Protein AF-A0A7K2YSS0-F1 (afdb_monomer)

Foldseek 3Di:
DVVVVVVVVVVCVVCVVVVVVVQVVVQVVLQVVLLVDVLNLVLQQLVQQVQCVQDVQWFWWKWWDADFKIKTAIDGPPDLDQGDPPWDADPVDNRIIMHTSVPRDDGDDDGFQWFFQTHDPRITMIGGCVRDDVDDQQDDDPVVRVVSVVRRVVSNVVPDPPPPDDDDPPPDPPDDDD

pLDDT: mean 85.66, std 12.17, range [40.62, 98.38]

Structure (mmCIF, N/CA/C/O backbone):
data_AF-A0A7K2YSS0-F1
#
_entry.id   AF-A0A7K2YSS0-F1
#
loop_
_atom_site.group_PDB
_atom_site.id
_atom_site.type_symbol
_atom_site.label_atom_id
_atom_site.label_alt_id
_atom_site.label_comp_id
_atom_site.label_asym_id
_atom_site.label_entity_id
_atom_site.label_seq_id
_atom_site.pdbx_PDB_ins_code
_atom_site.Cartn_x
_atom_site.Cartn_y
_atom_site.Cartn_z
_atom_site.occupancy
_atom_site.B_iso_or_equiv
_atom_site.auth_seq_id
_atom_site.auth_comp_id
_atom_site.auth_asym_id
_atom_site.auth_atom_id
_atom_site.pdbx_PDB_model_num
ATOM 1 N N . ARG A 1 1 ? -12.867 45.024 8.321 1.00 68.00 1 ARG A N 1
ATOM 2 C CA . ARG A 1 1 ? -12.004 43.887 7.888 1.00 68.00 1 ARG A CA 1
ATOM 3 C C . ARG A 1 1 ? -11.542 42.999 9.054 1.00 68.00 1 ARG A C 1
ATOM 5 O O . ARG A 1 1 ? -11.599 41.789 8.901 1.00 68.00 1 ARG A O 1
ATOM 12 N N . ARG A 1 2 ? -11.167 43.556 10.216 1.00 71.56 2 ARG A N 1
ATOM 13 C CA . ARG A 1 2 ? -10.719 42.799 11.407 1.00 71.56 2 ARG A CA 1
ATOM 14 C C . ARG A 1 2 ? -11.783 41.856 12.008 1.00 71.56 2 ARG A C 1
ATOM 16 O O . ARG A 1 2 ? -11.518 40.671 12.133 1.00 71.56 2 ARG A O 1
ATOM 23 N N . LEU A 1 3 ? -13.016 42.341 12.187 1.00 73.75 3 LEU A N 1
ATOM 24 C CA . LEU A 1 3 ? -14.166 41.554 12.676 1.00 73.75 3 LEU A CA 1
ATOM 25 C C . LEU A 1 3 ? -14.488 40.301 11.841 1.00 73.75 3 LEU A C 1
ATOM 27 O O . LEU A 1 3 ? -14.773 39.246 12.392 1.00 73.75 3 LEU A O 1
ATOM 31 N N . ARG A 1 4 ? -14.400 40.379 10.504 1.00 72.94 4 ARG A N 1
ATOM 32 C CA . ARG A 1 4 ? -14.600 39.202 9.633 1.00 72.94 4 ARG A CA 1
ATOM 33 C C . ARG A 1 4 ? -13.498 38.156 9.819 1.00 72.94 4 ARG A C 1
ATOM 35 O O . ARG A 1 4 ? -13.772 36.968 9.720 1.00 72.94 4 ARG A O 1
ATOM 42 N N . ARG A 1 5 ? -12.264 38.597 10.084 1.00 69.75 5 ARG A N 1
ATOM 43 C CA . ARG A 1 5 ? -11.117 37.713 10.325 1.00 69.75 5 ARG A CA 1
ATOM 44 C C . ARG A 1 5 ? -11.221 37.033 11.688 1.00 69.75 5 ARG A C 1
ATOM 46 O O . ARG A 1 5 ? -10.975 35.840 11.775 1.00 69.75 5 ARG A O 1
ATOM 53 N N . GLU A 1 6 ? -11.631 37.769 12.716 1.00 72.38 6 GLU A N 1
ATOM 54 C CA . GLU A 1 6 ? -11.878 37.217 14.054 1.00 72.38 6 GLU A CA 1
ATOM 55 C C . GLU A 1 6 ? -13.029 36.204 14.034 1.00 72.38 6 GLU A C 1
ATOM 57 O O . GLU A 1 6 ? -12.838 35.077 14.477 1.00 72.38 6 GLU A O 1
ATOM 62 N N . LEU A 1 7 ? -14.159 36.524 13.391 1.00 74.38 7 LEU A N 1
ATOM 63 C CA . LEU A 1 7 ? -15.263 35.573 13.207 1.00 74.38 7 LEU A CA 1
ATOM 64 C C . LEU A 1 7 ? -14.843 34.316 12.430 1.00 74.38 7 LEU A C 1
ATOM 66 O O . LEU A 1 7 ? -15.250 33.216 12.792 1.00 74.38 7 LEU A O 1
ATOM 70 N N . ALA A 1 8 ? -14.013 34.455 11.391 1.00 70.25 8 ALA A N 1
ATOM 71 C CA . ALA A 1 8 ? -13.505 33.314 10.630 1.00 70.25 8 ALA A CA 1
ATOM 72 C C . ALA A 1 8 ? -12.569 32.420 11.463 1.00 70.25 8 ALA A C 1
ATOM 74 O O . ALA A 1 8 ? -12.653 31.198 11.367 1.00 70.25 8 ALA A O 1
ATOM 75 N N . LEU A 1 9 ? -11.708 33.008 12.301 1.00 69.88 9 LEU A N 1
ATOM 76 C CA . LEU A 1 9 ? -10.819 32.261 13.197 1.00 69.88 9 LEU A CA 1
ATOM 77 C C . LEU A 1 9 ? -11.606 31.526 14.285 1.00 69.88 9 LEU A C 1
ATOM 79 O O . LEU A 1 9 ? -11.346 30.354 14.545 1.00 69.88 9 LEU A O 1
ATOM 83 N N . THR A 1 10 ? -12.607 32.182 14.872 1.00 70.00 10 THR A N 1
ATOM 84 C CA . THR A 1 10 ? -13.493 31.562 15.859 1.00 70.00 10 THR A CA 1
ATOM 85 C C . THR A 1 10 ? -14.313 30.438 15.227 1.00 70.00 10 THR A C 1
ATOM 87 O O . THR A 1 10 ? -14.338 29.329 15.755 1.00 70.00 10 THR A O 1
ATOM 90 N N . ALA A 1 11 ? -14.910 30.665 14.053 1.00 67.56 11 ALA A N 1
ATOM 91 C CA . ALA A 1 11 ? -15.635 29.627 13.323 1.00 67.56 11 ALA A CA 1
ATOM 92 C C . ALA A 1 11 ? -14.729 28.438 12.961 1.00 67.56 11 ALA A C 1
ATOM 94 O O . ALA A 1 11 ? -15.141 27.291 13.122 1.00 67.56 11 ALA A O 1
ATOM 95 N N . ALA A 1 12 ? -13.484 28.687 12.541 1.00 62.09 12 ALA A N 1
ATOM 96 C CA . ALA A 1 12 ? -12.508 27.633 12.278 1.00 62.09 12 ALA A CA 1
ATOM 97 C C . ALA A 1 12 ? -12.175 26.831 13.546 1.00 62.09 12 ALA A C 1
ATOM 99 O O . ALA A 1 12 ? -12.139 25.603 13.490 1.00 62.09 12 ALA A O 1
ATOM 100 N N . ALA A 1 13 ? -12.002 27.498 14.691 1.00 62.81 13 ALA A N 1
ATOM 101 C CA . ALA A 1 13 ? -11.736 26.840 15.969 1.00 62.81 13 ALA A CA 1
ATOM 102 C C . ALA A 1 13 ? -12.905 25.944 16.424 1.00 62.81 13 ALA A C 1
ATOM 104 O O . ALA A 1 13 ? -12.673 24.828 16.883 1.00 62.81 13 ALA A O 1
ATOM 105 N N . PHE A 1 14 ? -14.158 26.371 16.225 1.00 72.44 14 PHE A N 1
ATOM 106 C CA . PHE A 1 14 ? -15.342 25.556 16.543 1.00 72.44 14 PHE A CA 1
ATOM 107 C C . PHE A 1 14 ? -15.635 24.462 15.504 1.00 72.44 14 PHE A C 1
ATOM 109 O O . PHE A 1 14 ? -16.159 23.402 15.850 1.00 72.44 14 PHE A O 1
ATOM 116 N N . ALA A 1 15 ? -15.277 24.676 14.236 1.00 69.88 15 ALA A N 1
ATOM 117 C CA . ALA A 1 15 ? -15.441 23.681 13.180 1.00 69.88 15 ALA A CA 1
ATOM 118 C C . ALA A 1 15 ? -14.338 22.608 13.199 1.00 69.88 15 ALA A C 1
ATOM 120 O O . ALA A 1 15 ? -14.562 21.495 12.718 1.00 69.88 15 ALA A O 1
ATOM 121 N N . GLN A 1 16 ? -13.154 22.893 13.751 1.00 69.50 16 GLN A N 1
ATOM 122 C CA . GLN A 1 16 ? -12.031 21.948 13.785 1.00 69.50 16 GLN A CA 1
ATOM 123 C C . GLN A 1 16 ? -12.367 20.597 14.445 1.00 69.50 16 GLN A C 1
ATOM 125 O O . GLN A 1 16 ? -12.092 19.567 13.831 1.00 69.50 16 GLN A O 1
ATOM 130 N N . PRO A 1 17 ? -13.026 20.535 15.616 1.00 67.62 17 PRO A N 1
ATOM 131 C CA . PRO A 1 17 ? -13.417 19.262 16.228 1.00 67.62 17 PRO A CA 1
ATOM 132 C C . PRO A 1 17 ? -14.384 18.443 15.361 1.00 67.62 17 PRO A C 1
ATOM 134 O O . PRO A 1 17 ? -14.239 17.224 15.217 1.00 67.62 17 PRO A O 1
ATOM 137 N N . VAL A 1 18 ? -15.357 19.109 14.731 1.00 73.75 18 VAL A N 1
ATOM 138 C CA . VAL A 1 18 ? -16.349 18.461 13.859 1.00 73.75 18 VAL A CA 1
ATOM 139 C C . VAL A 1 18 ? -15.693 17.973 12.568 1.00 73.75 18 VAL A C 1
ATOM 141 O O . VAL A 1 18 ? -15.912 16.837 12.143 1.00 73.75 18 VAL A O 1
ATOM 144 N N . THR A 1 19 ? -14.839 18.791 11.953 1.00 75.12 19 THR A N 1
ATOM 145 C CA . THR A 1 19 ? -14.093 18.423 10.740 1.00 75.12 19 THR A CA 1
ATOM 146 C C .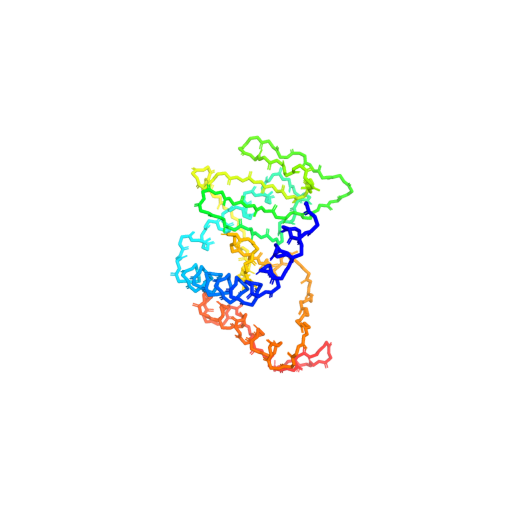 THR A 1 19 ? -13.089 17.302 11.011 1.00 75.12 19 THR A C 1
ATOM 148 O O . THR A 1 19 ? -12.998 16.367 10.219 1.00 75.12 19 THR A O 1
ATOM 151 N N . ALA A 1 20 ? -12.411 17.307 12.161 1.00 74.75 20 ALA A N 1
ATOM 152 C CA . ALA A 1 20 ? -11.540 16.214 12.589 1.00 74.75 20 ALA A CA 1
ATOM 153 C C . ALA A 1 20 ? -12.326 14.910 12.793 1.00 74.75 20 ALA A C 1
ATOM 155 O O . ALA A 1 20 ? -11.939 13.864 12.271 1.00 74.75 20 ALA A O 1
ATOM 156 N N . THR A 1 21 ? -13.477 14.970 13.470 1.00 74.94 21 THR A N 1
ATOM 157 C CA . THR A 1 21 ? -14.330 13.795 13.716 1.00 74.94 21 THR A CA 1
ATOM 158 C C . THR A 1 21 ? -14.903 13.225 12.420 1.00 74.94 21 THR A C 1
ATOM 160 O O . THR A 1 21 ? -14.910 12.011 12.204 1.00 74.94 21 THR A O 1
ATOM 163 N N . THR A 1 22 ? -15.389 14.088 11.529 1.00 81.38 22 THR A N 1
ATOM 164 C CA . THR A 1 22 ? -15.932 13.668 10.230 1.00 81.38 22 THR A CA 1
ATOM 165 C C . THR A 1 22 ? -14.841 13.094 9.328 1.00 81.38 22 THR A C 1
ATOM 167 O O . THR A 1 22 ? -15.057 12.035 8.736 1.00 81.38 22 THR A O 1
ATOM 170 N N . ARG A 1 23 ? -13.650 13.708 9.292 1.00 80.94 23 ARG A N 1
ATOM 171 C CA . ARG A 1 23 ? -12.466 13.177 8.599 1.00 80.94 23 ARG A CA 1
ATOM 172 C C . ARG A 1 23 ? -12.064 11.810 9.147 1.00 80.94 23 ARG A C 1
ATOM 174 O O . ARG A 1 23 ? -11.870 10.888 8.363 1.00 80.94 23 ARG A O 1
ATOM 181 N N . PHE A 1 24 ? -12.015 11.646 10.468 1.00 80.31 24 PHE A N 1
ATOM 182 C CA . PHE A 1 24 ? -11.728 10.360 11.106 1.00 80.31 24 PHE A CA 1
ATOM 183 C C . PHE A 1 24 ? -12.745 9.286 10.703 1.00 80.31 24 PHE A C 1
ATOM 185 O O . PHE A 1 24 ? -12.364 8.195 10.285 1.00 80.31 24 PHE A O 1
ATOM 192 N N . ARG A 1 25 ? -14.048 9.595 10.754 1.00 84.69 25 ARG A N 1
ATOM 193 C CA . ARG A 1 25 ? -15.100 8.652 10.341 1.00 84.69 25 ARG A CA 1
ATOM 194 C C . ARG A 1 25 ? -14.988 8.275 8.863 1.00 84.69 25 ARG A C 1
ATOM 196 O O . ARG A 1 25 ? -15.182 7.105 8.542 1.00 84.69 25 ARG A O 1
ATOM 203 N N . ARG A 1 26 ? -14.685 9.233 7.980 1.00 84.94 26 ARG A N 1
ATOM 204 C CA . ARG A 1 26 ? -14.459 8.977 6.546 1.00 84.94 26 ARG A CA 1
ATOM 205 C C . ARG A 1 26 ? -13.253 8.064 6.328 1.00 84.94 26 ARG A C 1
ATOM 207 O O . ARG A 1 26 ? -13.421 7.009 5.728 1.00 84.94 26 ARG A O 1
ATOM 214 N N . ARG A 1 27 ? -12.100 8.393 6.917 1.00 86.38 27 ARG A N 1
ATOM 215 C CA . ARG A 1 27 ? -10.872 7.578 6.852 1.00 86.38 27 ARG A CA 1
ATOM 216 C C . ARG A 1 27 ? -11.071 6.171 7.401 1.00 86.38 27 ARG A C 1
ATOM 218 O O . ARG A 1 27 ? -10.681 5.199 6.770 1.00 86.38 27 ARG A O 1
ATOM 225 N N . ARG A 1 28 ? -11.772 6.036 8.531 1.00 86.25 28 ARG A N 1
ATOM 226 C CA . ARG A 1 28 ? -12.114 4.726 9.097 1.00 86.25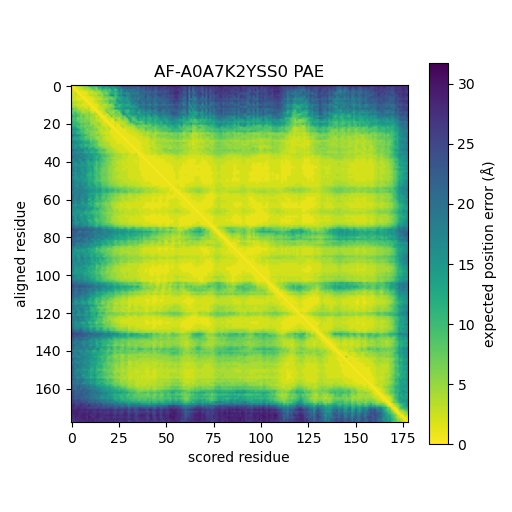 28 ARG A CA 1
ATOM 227 C C . ARG A 1 28 ? -12.987 3.907 8.149 1.00 86.25 28 ARG A C 1
ATOM 229 O O . ARG A 1 28 ? -12.765 2.712 8.006 1.00 86.25 28 ARG A O 1
ATOM 236 N N . ARG A 1 29 ? -13.988 4.527 7.513 1.00 88.62 29 ARG A N 1
ATOM 237 C CA . ARG A 1 29 ? -14.839 3.847 6.521 1.00 88.62 29 ARG A CA 1
ATOM 238 C C . ARG A 1 29 ? -14.031 3.410 5.302 1.00 88.62 29 ARG A C 1
ATOM 240 O O . ARG A 1 29 ? -14.210 2.278 4.868 1.00 88.62 29 ARG A O 1
ATOM 247 N N . LEU A 1 30 ? -13.151 4.275 4.797 1.00 88.25 30 LEU A N 1
ATOM 248 C CA . LEU A 1 30 ? -12.244 3.961 3.694 1.00 88.25 30 LEU A CA 1
ATOM 249 C C . LEU A 1 30 ? -11.357 2.760 4.037 1.00 88.25 30 LEU A C 1
ATOM 251 O O . LEU A 1 30 ? -11.338 1.790 3.285 1.00 88.25 30 LEU A O 1
ATOM 255 N N . LEU A 1 31 ? -10.697 2.786 5.197 1.00 88.00 31 LEU A N 1
ATOM 256 C CA . LEU A 1 31 ? -9.825 1.701 5.641 1.00 88.00 31 LEU A CA 1
ATOM 257 C C . LEU A 1 31 ? -10.596 0.386 5.797 1.00 88.00 31 LEU A C 1
ATOM 259 O O . LEU A 1 31 ? -10.215 -0.619 5.214 1.00 88.00 31 LEU A O 1
ATOM 263 N N . VAL A 1 32 ? -11.721 0.391 6.521 1.00 88.31 32 VAL A N 1
ATOM 264 C CA . VAL A 1 32 ? -12.537 -0.821 6.733 1.00 88.31 32 VAL A CA 1
ATOM 265 C C . VAL A 1 32 ? -13.055 -1.393 5.417 1.00 88.31 32 VAL A C 1
ATOM 267 O O . VAL A 1 32 ? -13.071 -2.611 5.249 1.00 88.31 32 VAL A O 1
ATOM 270 N N . ARG A 1 33 ? -13.490 -0.535 4.488 1.00 89.31 33 ARG A N 1
ATOM 271 C CA . ARG A 1 33 ? -13.911 -0.972 3.156 1.00 89.31 33 ARG A CA 1
ATOM 272 C C . ARG A 1 33 ? -12.748 -1.630 2.417 1.00 89.31 33 ARG A C 1
ATOM 274 O O . ARG A 1 33 ? -12.901 -2.747 1.945 1.00 89.31 33 ARG A O 1
ATOM 281 N N . SER A 1 34 ? -11.604 -0.961 2.373 1.00 87.88 34 SER A N 1
ATOM 282 C CA . SER A 1 34 ? -10.432 -1.409 1.616 1.00 87.88 34 SER A CA 1
ATOM 283 C C . SER A 1 34 ? -9.850 -2.709 2.164 1.00 87.88 34 SER A C 1
ATOM 285 O O . SER A 1 34 ? -9.531 -3.606 1.397 1.00 87.88 34 SER A O 1
ATOM 287 N N . LEU A 1 35 ? -9.825 -2.874 3.492 1.00 87.19 35 LEU A N 1
ATOM 288 C CA . LEU A 1 35 ? -9.423 -4.126 4.139 1.00 87.19 35 LEU A CA 1
ATOM 289 C C . LEU A 1 35 ? -10.281 -5.323 3.698 1.00 87.19 35 LEU A C 1
ATOM 291 O O . LEU A 1 35 ? -9.779 -6.440 3.648 1.00 87.19 35 LEU A O 1
ATOM 295 N N . ARG A 1 36 ? -11.558 -5.098 3.359 1.00 89.06 36 ARG A N 1
ATOM 296 C CA . ARG A 1 36 ? -12.482 -6.135 2.868 1.00 89.06 36 ARG A CA 1
ATOM 297 C C . ARG A 1 36 ? -12.429 -6.326 1.351 1.00 89.06 36 ARG A C 1
ATOM 299 O O . ARG A 1 36 ? -12.952 -7.315 0.845 1.00 89.06 36 ARG A O 1
ATOM 306 N N . GLU A 1 37 ? -11.854 -5.380 0.620 1.00 92.81 37 GLU A N 1
ATOM 307 C CA . GLU A 1 37 ? -11.900 -5.333 -0.837 1.00 92.81 37 GLU A CA 1
ATOM 308 C C . GLU A 1 37 ? -10.648 -5.998 -1.421 1.00 92.81 37 GLU A C 1
ATOM 310 O O . GLU A 1 37 ? -9.584 -5.391 -1.500 1.00 92.81 37 GLU A O 1
ATOM 315 N N . ARG A 1 38 ? -10.769 -7.264 -1.852 1.00 91.38 38 ARG A N 1
ATOM 316 C CA . ARG A 1 38 ? -9.638 -8.053 -2.386 1.00 91.38 38 ARG A CA 1
ATOM 317 C C . ARG A 1 38 ? -8.890 -7.345 -3.520 1.00 91.38 38 ARG A C 1
ATOM 319 O O . ARG A 1 38 ? -7.675 -7.471 -3.601 1.00 91.38 38 ARG A O 1
ATOM 326 N N . ALA A 1 39 ? -9.602 -6.601 -4.366 1.00 93.31 39 ALA A N 1
ATOM 327 C CA . ALA A 1 39 ? -9.006 -5.870 -5.481 1.00 93.31 39 ALA A CA 1
ATOM 328 C C . ALA A 1 39 ? -7.955 -4.845 -5.020 1.00 93.31 39 ALA A C 1
ATOM 330 O O . ALA A 1 39 ? -6.909 -4.743 -5.642 1.00 93.31 39 ALA A O 1
ATOM 331 N N . VAL A 1 40 ? -8.181 -4.152 -3.896 1.00 94.44 40 VAL A N 1
ATOM 332 C CA . VAL A 1 40 ? -7.225 -3.165 -3.359 1.00 94.44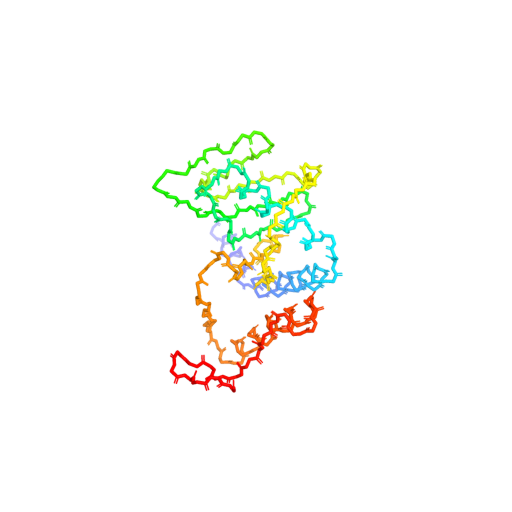 40 VAL A CA 1
ATOM 333 C C . VAL A 1 40 ? -5.895 -3.828 -3.000 1.00 94.44 40 VAL A C 1
ATOM 335 O O . VAL A 1 40 ? -4.832 -3.293 -3.297 1.00 94.44 40 VAL A O 1
ATOM 338 N N . TRP A 1 41 ? -5.952 -5.010 -2.388 1.00 94.50 41 TRP A N 1
ATOM 339 C CA . TRP A 1 41 ? -4.761 -5.771 -2.022 1.00 94.50 41 TRP A CA 1
ATOM 340 C C . TRP A 1 41 ? -4.006 -6.292 -3.242 1.00 94.50 41 TRP A C 1
ATOM 342 O O . TRP A 1 41 ? -2.789 -6.164 -3.300 1.00 94.50 41 TRP A O 1
ATOM 352 N N . VAL A 1 42 ? -4.730 -6.841 -4.220 1.00 94.81 42 VAL A N 1
ATOM 353 C CA . VAL A 1 42 ? -4.140 -7.342 -5.470 1.00 94.81 42 VAL A CA 1
ATOM 354 C C . VAL A 1 42 ? -3.460 -6.212 -6.240 1.00 94.81 42 VAL A C 1
ATOM 356 O O . VAL A 1 42 ? -2.360 -6.398 -6.751 1.00 94.81 42 VAL A O 1
ATOM 359 N N . ASP A 1 43 ? -4.079 -5.035 -6.293 1.00 96.75 43 ASP A N 1
ATOM 360 C CA . ASP A 1 43 ? -3.499 -3.879 -6.971 1.00 96.75 43 ASP A CA 1
ATOM 361 C C . ASP A 1 43 ? -2.246 -3.378 -6.254 1.00 96.75 43 ASP A C 1
ATOM 363 O O . ASP A 1 43 ? -1.258 -3.050 -6.909 1.00 96.75 43 ASP A O 1
ATOM 367 N N . ALA A 1 44 ? -2.247 -3.387 -4.918 1.00 97.00 44 ALA A N 1
ATOM 368 C CA . ALA A 1 44 ? -1.067 -3.030 -4.143 1.00 97.00 44 ALA A CA 1
ATOM 369 C C . ALA A 1 44 ? 0.094 -4.019 -4.356 1.00 97.00 44 ALA A C 1
ATOM 371 O O . ALA A 1 44 ? 1.240 -3.603 -4.532 1.00 97.00 44 ALA A O 1
ATOM 372 N N . GLU A 1 45 ? -0.199 -5.323 -4.376 1.00 96.12 45 GLU A N 1
ATOM 373 C CA . GLU A 1 45 ? 0.786 -6.376 -4.653 1.00 96.12 45 GLU A CA 1
ATOM 374 C C . GLU A 1 45 ? 1.374 -6.233 -6.059 1.00 96.12 45 GLU A C 1
ATOM 376 O O . GLU A 1 45 ? 2.594 -6.226 -6.217 1.00 96.12 45 GLU A O 1
ATOM 381 N N . ARG A 1 46 ? 0.518 -6.054 -7.073 1.00 97.12 46 ARG A N 1
ATOM 382 C CA . ARG A 1 46 ? 0.940 -5.869 -8.469 1.00 97.12 46 ARG A CA 1
ATOM 383 C C . ARG A 1 46 ? 1.778 -4.618 -8.654 1.00 97.12 46 ARG A C 1
ATOM 385 O O . ARG A 1 46 ? 2.821 -4.695 -9.291 1.00 97.12 46 ARG A O 1
ATOM 392 N N . ALA A 1 47 ? 1.355 -3.487 -8.092 1.00 97.75 47 ALA A N 1
ATOM 393 C CA . ALA A 1 47 ? 2.107 -2.243 -8.194 1.00 97.75 47 ALA A CA 1
ATOM 394 C C . ALA A 1 47 ? 3.500 -2.383 -7.564 1.00 97.75 47 ALA A C 1
ATOM 396 O O . ALA A 1 47 ? 4.489 -1.982 -8.173 1.00 97.75 47 ALA A O 1
ATOM 397 N N . SER A 1 48 ? 3.591 -3.014 -6.387 1.00 97.06 48 SER A N 1
ATOM 398 C CA . SER A 1 48 ? 4.874 -3.291 -5.733 1.00 97.06 48 SER A CA 1
ATOM 399 C C . SER A 1 48 ? 5.776 -4.170 -6.610 1.00 97.06 48 SER A C 1
ATOM 401 O O . SER A 1 48 ? 6.923 -3.818 -6.875 1.00 97.06 48 SER A O 1
ATOM 403 N N . LEU A 1 49 ? 5.247 -5.273 -7.144 1.00 96.38 49 LEU A N 1
ATOM 404 C CA . LEU A 1 49 ? 5.999 -6.167 -8.029 1.00 96.38 49 LEU A CA 1
ATOM 405 C C . LEU A 1 49 ? 6.462 -5.468 -9.319 1.00 96.38 49 LEU A C 1
ATOM 407 O O . LEU A 1 49 ? 7.624 -5.597 -9.698 1.00 96.38 49 LEU A O 1
ATOM 411 N N . LEU A 1 50 ? 5.587 -4.691 -9.965 1.00 96.69 50 LEU A N 1
ATOM 412 C CA . LEU A 1 50 ? 5.921 -3.930 -11.171 1.00 96.69 50 LEU A CA 1
ATOM 413 C C . LEU A 1 50 ? 7.011 -2.886 -10.896 1.00 96.69 50 LEU A C 1
ATOM 415 O O . LEU A 1 50 ? 7.924 -2.742 -11.703 1.00 96.69 50 LEU A O 1
ATOM 419 N N . ALA A 1 51 ? 6.958 -2.190 -9.756 1.00 95.56 51 ALA A N 1
ATOM 420 C CA . ALA A 1 51 ? 7.989 -1.224 -9.376 1.00 95.56 51 ALA A CA 1
ATOM 421 C C . ALA A 1 51 ? 9.344 -1.909 -9.140 1.00 95.56 51 ALA A C 1
ATOM 423 O O . ALA A 1 51 ? 10.376 -1.422 -9.598 1.00 95.56 51 ALA A O 1
ATOM 424 N N . GLY A 1 52 ? 9.348 -3.070 -8.476 1.00 94.19 52 GLY A N 1
ATOM 425 C CA . GLY A 1 52 ? 10.559 -3.873 -8.277 1.00 94.19 52 GLY A CA 1
ATOM 426 C C . GLY A 1 52 ? 11.140 -4.429 -9.581 1.00 94.19 52 GLY A C 1
ATOM 427 O O . GLY A 1 52 ? 12.344 -4.647 -9.671 1.00 94.19 52 GLY A O 1
ATOM 428 N N . ALA A 1 53 ? 10.308 -4.613 -10.609 1.00 93.69 53 ALA A N 1
ATOM 429 C CA . ALA A 1 53 ? 10.741 -5.068 -11.927 1.00 93.69 53 ALA A CA 1
ATOM 430 C C . ALA A 1 53 ? 11.417 -3.970 -12.771 1.00 93.69 53 ALA A C 1
ATOM 432 O O . ALA A 1 53 ? 12.058 -4.294 -13.768 1.00 93.69 53 ALA A O 1
ATOM 433 N N . VAL A 1 54 ? 11.313 -2.689 -12.383 1.00 93.25 54 VAL A N 1
ATOM 434 C CA . VAL A 1 54 ? 11.952 -1.572 -13.107 1.00 93.25 54 VAL A CA 1
ATOM 435 C C . VAL A 1 54 ? 13.478 -1.696 -13.092 1.00 93.25 54 VAL A C 1
ATOM 437 O O . VAL A 1 54 ? 14.132 -1.413 -14.093 1.00 93.25 54 VAL A O 1
ATOM 440 N N . SER A 1 55 ? 14.063 -2.108 -11.965 1.00 90.94 55 SER A N 1
ATOM 441 C CA . SER A 1 55 ? 15.507 -2.321 -11.836 1.00 90.94 55 SER A CA 1
ATOM 442 C C . SER A 1 55 ? 15.829 -3.250 -10.668 1.00 90.94 55 SER A C 1
ATOM 444 O O . SER A 1 55 ? 15.179 -3.214 -9.625 1.00 90.94 55 SER A O 1
ATOM 446 N N . ALA A 1 56 ? 16.903 -4.031 -10.806 1.00 88.56 56 ALA A N 1
ATOM 447 C CA . ALA A 1 56 ? 17.392 -4.931 -9.764 1.00 88.56 56 ALA A CA 1
ATOM 448 C C . ALA A 1 56 ? 17.841 -4.214 -8.476 1.00 88.56 56 ALA A C 1
ATOM 450 O O . ALA A 1 56 ? 17.922 -4.865 -7.431 1.00 88.56 56 ALA A O 1
ATOM 451 N N . ASP A 1 57 ? 18.088 -2.902 -8.520 1.00 89.88 57 ASP A N 1
ATOM 452 C CA . ASP A 1 57 ? 18.469 -2.086 -7.357 1.00 89.88 57 ASP A CA 1
ATOM 453 C C . ASP A 1 57 ? 17.270 -1.453 -6.639 1.00 89.88 57 ASP A C 1
ATOM 455 O O . ASP A 1 57 ? 17.421 -0.857 -5.572 1.00 89.88 57 ASP A O 1
ATOM 459 N N . VAL A 1 58 ? 16.068 -1.590 -7.201 1.00 92.88 58 VAL A N 1
ATOM 460 C CA . VAL A 1 58 ? 14.839 -1.010 -6.661 1.00 92.88 58 VAL A CA 1
ATOM 461 C C . VAL A 1 58 ? 14.178 -1.997 -5.703 1.00 92.88 58 VAL A C 1
ATOM 463 O O . VAL A 1 58 ? 14.029 -3.191 -5.973 1.00 92.88 58 VAL A O 1
ATOM 466 N N . ARG A 1 59 ? 13.802 -1.498 -4.530 1.00 93.81 59 ARG A N 1
ATOM 467 C CA . ARG A 1 59 ? 13.181 -2.250 -3.439 1.00 93.81 59 ARG A CA 1
ATOM 468 C C . ARG A 1 59 ? 11.934 -1.496 -2.973 1.00 93.81 59 ARG A C 1
ATOM 470 O O . ARG A 1 59 ? 12.055 -0.567 -2.166 1.00 93.81 59 ARG A O 1
ATOM 477 N N . PRO A 1 60 ? 10.750 -1.838 -3.503 1.00 95.62 60 PRO A N 1
ATOM 478 C CA . PRO A 1 60 ? 9.497 -1.227 -3.089 1.00 95.62 60 PRO A CA 1
ATOM 479 C C . PRO A 1 60 ? 9.170 -1.645 -1.658 1.00 95.62 60 PRO A C 1
ATOM 481 O O . PRO A 1 60 ? 9.280 -2.815 -1.309 1.00 95.62 60 PRO A O 1
ATOM 484 N N . PHE A 1 61 ? 8.797 -0.686 -0.814 1.00 95.25 61 PHE A N 1
ATOM 485 C CA . PHE A 1 61 ? 8.539 -0.948 0.607 1.00 95.25 61 PHE A CA 1
ATOM 486 C C . PHE A 1 61 ? 7.214 -0.377 1.111 1.00 95.25 61 PHE A C 1
ATOM 488 O O . PHE A 1 61 ? 6.731 -0.802 2.157 1.00 95.25 61 PHE A O 1
ATOM 495 N N . GLY A 1 62 ? 6.612 0.576 0.398 1.00 96.19 62 GLY A N 1
ATOM 496 C CA . GLY A 1 62 ? 5.325 1.164 0.761 1.00 96.19 62 GLY A CA 1
ATOM 497 C C . GLY A 1 62 ? 4.434 1.340 -0.458 1.00 96.19 62 GLY A C 1
ATOM 498 O O . GLY A 1 62 ? 4.933 1.563 -1.557 1.00 96.19 62 GLY A O 1
ATOM 499 N N . VAL A 1 63 ? 3.120 1.244 -0.271 1.00 97.94 63 VAL A N 1
ATOM 500 C CA . VAL A 1 63 ? 2.141 1.403 -1.353 1.00 97.94 63 VAL A CA 1
ATOM 501 C C . VAL A 1 63 ? 0.977 2.270 -0.884 1.00 97.94 63 VAL A C 1
ATOM 503 O O . VAL A 1 63 ? 0.461 2.085 0.216 1.00 97.94 63 VAL A O 1
ATOM 506 N N . LEU A 1 64 ? 0.548 3.212 -1.714 1.00 98.06 64 LEU A N 1
ATOM 507 C CA . LEU A 1 64 ? -0.603 4.078 -1.510 1.00 98.06 64 LEU A CA 1
ATOM 508 C C . LEU A 1 64 ? -1.655 3.721 -2.555 1.00 98.06 64 LEU A C 1
ATOM 510 O O . LEU A 1 64 ? -1.453 3.974 -3.736 1.00 98.06 64 LEU A O 1
ATOM 514 N N . VAL A 1 65 ? -2.779 3.141 -2.145 1.00 97.81 65 VAL A N 1
ATOM 515 C CA . VAL A 1 65 ? -3.866 2.823 -3.082 1.00 97.81 65 VAL A CA 1
ATOM 516 C C . VAL A 1 65 ? -4.944 3.886 -2.993 1.00 97.81 65 VAL A C 1
ATOM 518 O O . VAL A 1 65 ? -5.626 4.004 -1.970 1.00 97.81 65 VAL A O 1
ATOM 521 N N . GLU A 1 66 ? -5.103 4.636 -4.078 1.00 96.00 66 GLU A N 1
ATOM 522 C CA . GLU A 1 66 ? -6.210 5.559 -4.283 1.00 96.00 66 GLU A CA 1
ATOM 523 C C . GLU A 1 66 ? -7.288 4.927 -5.171 1.00 96.00 66 GLU A C 1
ATOM 525 O O . GLU A 1 66 ? -7.248 3.748 -5.529 1.00 96.00 66 GLU A O 1
ATOM 530 N N . ARG A 1 67 ? -8.310 5.717 -5.510 1.00 93.19 67 ARG A N 1
ATOM 531 C CA . ARG A 1 67 ? -9.422 5.244 -6.332 1.00 93.19 67 ARG A CA 1
ATOM 532 C C . ARG A 1 67 ? -8.954 4.760 -7.705 1.00 93.19 67 ARG A C 1
ATOM 534 O O . ARG A 1 67 ? -9.359 3.668 -8.097 1.00 93.19 67 ARG A O 1
ATOM 541 N N . ASP A 1 68 ? -8.135 5.557 -8.389 1.00 96.06 68 ASP A N 1
ATOM 542 C CA . ASP A 1 68 ? -7.799 5.373 -9.808 1.00 96.06 68 ASP A CA 1
ATOM 543 C C . ASP A 1 68 ? -6.288 5.195 -10.056 1.00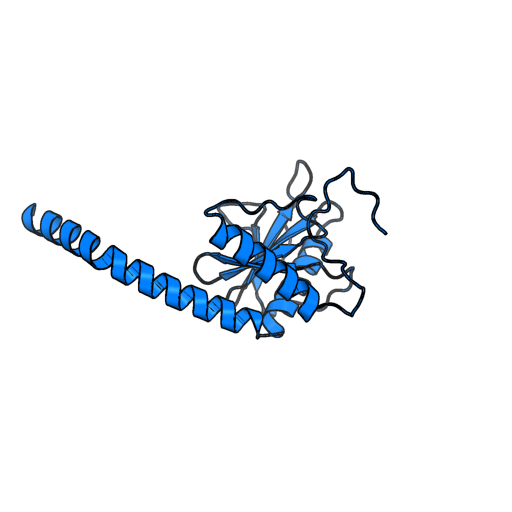 96.06 68 ASP A C 1
ATOM 545 O O . ASP A 1 68 ? -5.888 4.764 -11.135 1.00 96.06 68 ASP A O 1
ATOM 549 N N . VAL A 1 69 ? -5.450 5.460 -9.049 1.00 97.62 69 VAL A N 1
ATOM 550 C CA . VAL A 1 69 ? -3.984 5.354 -9.120 1.00 97.62 69 VAL A CA 1
ATOM 551 C C . VAL A 1 69 ? -3.421 4.597 -7.921 1.00 97.62 69 VAL A C 1
ATOM 553 O O . VAL A 1 69 ? -4.053 4.514 -6.863 1.00 97.62 69 VAL A O 1
ATOM 556 N N . VAL A 1 70 ? -2.219 4.051 -8.089 1.00 98.38 70 VAL A N 1
ATOM 557 C CA . VAL A 1 70 ? -1.428 3.433 -7.025 1.00 98.38 70 VAL A CA 1
ATOM 558 C C . VAL A 1 70 ? -0.063 4.104 -6.973 1.00 98.38 70 VAL A C 1
ATOM 560 O O . VAL A 1 70 ? 0.628 4.185 -7.983 1.00 98.38 70 VAL A O 1
ATOM 563 N N . GLY A 1 71 ? 0.312 4.595 -5.798 1.00 98.19 71 GLY A N 1
ATOM 564 C CA . GLY A 1 71 ? 1.643 5.110 -5.503 1.00 98.19 71 GLY A CA 1
ATOM 565 C C . GLY A 1 71 ? 2.505 4.022 -4.880 1.00 98.19 71 GLY A C 1
ATOM 566 O O . GLY A 1 71 ? 2.028 3.280 -4.026 1.00 98.19 71 GLY A O 1
ATOM 567 N N . VAL A 1 72 ? 3.772 3.924 -5.258 1.00 97.88 72 VAL A N 1
ATOM 568 C CA . VAL A 1 72 ? 4.738 2.984 -4.689 1.00 97.88 72 VAL A CA 1
ATOM 569 C C . VAL A 1 72 ? 5.947 3.764 -4.201 1.00 97.88 72 VAL A C 1
ATOM 571 O O . VAL A 1 72 ? 6.577 4.494 -4.961 1.00 97.88 72 VAL A O 1
ATOM 574 N N . LEU A 1 73 ? 6.264 3.605 -2.920 1.00 96.38 73 LEU A N 1
ATOM 575 C CA . LEU A 1 73 ? 7.498 4.092 -2.328 1.00 96.38 73 LEU A CA 1
ATOM 576 C C . LEU A 1 73 ? 8.597 3.062 -2.544 1.00 96.38 73 LEU A C 1
ATOM 578 O O . LEU A 1 73 ? 8.494 1.919 -2.081 1.00 96.38 73 LEU A O 1
ATOM 582 N N . VAL A 1 74 ? 9.664 3.496 -3.204 1.00 95.19 74 VAL A N 1
ATOM 583 C CA . VAL A 1 74 ? 10.834 2.672 -3.474 1.00 95.19 74 VAL A CA 1
ATOM 584 C C . VAL A 1 74 ? 12.039 3.107 -2.658 1.00 95.19 74 VAL A C 1
ATOM 586 O O . VAL A 1 74 ? 12.267 4.281 -2.374 1.00 95.19 74 VAL A O 1
ATOM 589 N N . SER A 1 75 ? 12.838 2.127 -2.268 1.00 91.81 75 SER A N 1
ATOM 590 C CA . SER A 1 75 ? 14.206 2.337 -1.818 1.00 91.81 75 SER A CA 1
ATOM 591 C C . SER A 1 75 ? 15.150 1.853 -2.909 1.00 91.81 75 SER A C 1
ATOM 593 O O . SER A 1 75 ? 14.858 0.889 -3.612 1.00 91.81 75 SER A O 1
ATOM 595 N N . CYS A 1 76 ? 16.263 2.546 -3.082 1.00 86.50 76 CYS A N 1
ATOM 596 C CA . CYS A 1 76 ? 17.282 2.221 -4.068 1.00 86.50 76 CYS A CA 1
ATOM 597 C C . CYS A 1 76 ? 18.648 2.656 -3.533 1.00 86.50 76 CYS A C 1
ATOM 599 O O . CYS A 1 76 ? 18.745 3.254 -2.456 1.00 86.50 76 CYS A O 1
ATOM 601 N N . GLY A 1 77 ? 19.699 2.333 -4.285 1.00 79.62 77 GLY A N 1
ATOM 602 C CA . GLY A 1 77 ? 21.040 2.861 -4.058 1.00 79.62 77 GLY A CA 1
ATOM 603 C C . GLY A 1 77 ? 21.120 4.393 -4.205 1.00 79.62 77 GLY A C 1
ATOM 604 O O . GLY A 1 77 ? 20.096 5.077 -4.211 1.00 79.62 77 GLY A O 1
ATOM 605 N N . PRO A 1 78 ? 22.336 4.955 -4.313 1.00 78.12 78 PRO A N 1
ATOM 606 C CA . PRO A 1 78 ? 22.545 6.406 -4.327 1.00 78.12 78 PRO A CA 1
ATOM 607 C C . PRO A 1 78 ? 21.791 7.134 -5.451 1.00 78.12 78 PRO A C 1
ATOM 609 O O . PRO A 1 78 ? 21.394 8.279 -5.252 1.00 78.12 78 PRO A O 1
ATOM 612 N N . ASP A 1 79 ? 21.537 6.459 -6.573 1.00 83.38 79 ASP A N 1
ATOM 613 C CA . ASP A 1 79 ? 20.803 7.010 -7.707 1.00 83.38 79 ASP A CA 1
ATOM 614 C C . ASP A 1 79 ? 19.418 6.362 -7.819 1.00 83.38 79 ASP A C 1
ATOM 616 O O . ASP A 1 79 ? 19.292 5.151 -8.021 1.00 83.38 79 ASP A O 1
ATOM 620 N N . VAL A 1 80 ? 18.368 7.181 -7.691 1.00 84.81 80 VAL A N 1
ATOM 621 C CA . VAL A 1 80 ? 16.986 6.748 -7.934 1.00 84.81 80 VAL A CA 1
ATOM 622 C C . VAL A 1 80 ? 16.781 6.652 -9.445 1.00 84.81 80 VAL A C 1
ATOM 624 O O . VAL A 1 80 ? 16.860 7.682 -10.119 1.00 84.81 80 VAL A O 1
ATOM 627 N N . PRO A 1 81 ? 16.523 5.458 -10.011 1.00 87.88 81 PRO A N 1
ATOM 628 C CA . PRO A 1 81 ? 16.250 5.358 -11.435 1.00 87.88 81 PRO A CA 1
ATOM 629 C C . PRO A 1 81 ? 14.941 6.081 -11.757 1.00 87.88 81 PRO A C 1
ATOM 631 O O . PRO A 1 81 ? 13.970 5.982 -11.008 1.00 87.88 81 PRO A O 1
ATOM 634 N N . ALA A 1 82 ? 14.900 6.790 -12.883 1.00 86.25 82 ALA A N 1
ATOM 635 C CA . ALA A 1 82 ? 13.645 7.302 -13.412 1.00 86.25 82 ALA A CA 1
ATOM 636 C C . ALA A 1 82 ? 12.881 6.128 -14.047 1.00 86.25 82 ALA A C 1
ATOM 638 O O . ALA A 1 82 ? 13.393 5.533 -15.003 1.00 86.25 82 ALA A O 1
ATOM 639 N N . PRO A 1 83 ? 11.699 5.750 -13.536 1.00 92.56 83 PRO A N 1
ATOM 640 C CA . PRO A 1 83 ? 10.907 4.716 -14.171 1.00 92.56 83 PRO A CA 1
ATOM 641 C C . PRO A 1 83 ? 10.393 5.235 -15.524 1.00 92.56 83 PRO A C 1
ATOM 643 O O . PRO A 1 83 ? 10.067 6.413 -15.672 1.00 92.56 83 PRO A O 1
ATOM 646 N N . GLY A 1 84 ? 10.357 4.358 -16.529 1.00 92.25 84 GLY A N 1
ATOM 647 C CA . GLY A 1 84 ? 9.715 4.659 -17.810 1.00 92.25 84 GLY A CA 1
ATOM 648 C C . GLY A 1 84 ? 8.188 4.598 -17.715 1.00 92.25 84 GLY A C 1
ATOM 649 O O . GLY A 1 84 ? 7.631 4.252 -16.671 1.00 92.25 84 GLY A O 1
ATOM 650 N N . GLU A 1 85 ? 7.501 4.873 -18.825 1.00 92.25 85 GLU A N 1
ATOM 651 C CA . GLU A 1 85 ? 6.051 4.661 -18.921 1.00 92.25 85 GLU A CA 1
ATOM 652 C C . GLU A 1 85 ? 5.671 3.221 -18.507 1.00 92.25 85 GLU A C 1
ATOM 654 O O . GLU A 1 85 ? 6.412 2.280 -18.813 1.00 92.25 85 GLU A O 1
ATOM 659 N N . PRO A 1 86 ? 4.537 3.017 -17.809 1.00 95.88 86 PRO A N 1
ATOM 660 C CA . PRO A 1 86 ? 3.468 3.983 -17.510 1.00 95.88 86 PRO A CA 1
ATOM 661 C C . PRO A 1 86 ? 3.651 4.759 -16.189 1.00 95.88 86 PRO A C 1
ATOM 663 O O . PRO A 1 86 ? 2.700 5.362 -15.692 1.00 95.88 86 PRO A O 1
ATOM 666 N N . TRP A 1 87 ? 4.836 4.724 -15.578 1.00 97.44 87 TRP A N 1
ATOM 667 C CA . TRP A 1 87 ? 5.057 5.355 -14.280 1.00 97.44 87 TRP A CA 1
ATOM 668 C C . TRP A 1 87 ? 5.201 6.873 -14.385 1.00 97.44 87 TRP A C 1
ATOM 670 O O . TRP A 1 87 ? 5.884 7.394 -15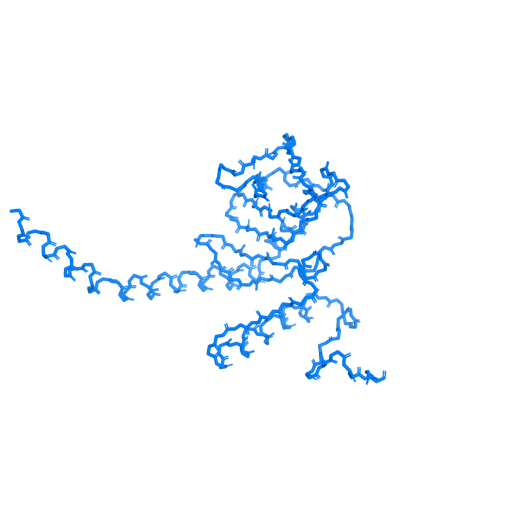.264 1.00 97.44 87 TRP A O 1
ATOM 680 N N . ALA A 1 88 ? 4.619 7.578 -13.420 1.00 97.12 88 ALA A N 1
ATOM 681 C CA . ALA A 1 88 ? 4.868 8.990 -13.169 1.00 97.12 88 ALA A CA 1
ATOM 682 C C . ALA A 1 88 ? 5.613 9.152 -11.841 1.00 97.12 88 ALA A C 1
ATOM 684 O O . ALA A 1 88 ? 5.211 8.594 -10.824 1.00 97.12 88 ALA A O 1
ATOM 685 N N . VAL A 1 89 ? 6.694 9.925 -11.828 1.00 96.81 89 VAL A N 1
ATOM 686 C CA . VAL A 1 89 ? 7.426 10.241 -10.593 1.00 96.81 89 VAL A CA 1
ATOM 687 C C . VAL A 1 89 ? 6.741 11.407 -9.887 1.00 96.81 89 VAL A C 1
ATOM 689 O O . VAL A 1 89 ? 6.387 12.394 -10.531 1.00 96.81 89 VAL A O 1
ATOM 692 N N . ASP A 1 90 ? 6.545 11.300 -8.574 1.00 95.06 90 ASP A N 1
ATOM 693 C CA . ASP A 1 90 ? 6.007 12.392 -7.768 1.00 95.06 90 ASP A CA 1
ATOM 694 C C . ASP A 1 90 ? 6.956 13.599 -7.771 1.00 95.06 90 ASP A C 1
ATOM 696 O O . ASP A 1 90 ? 8.169 13.464 -7.604 1.00 95.06 90 ASP A O 1
ATOM 700 N N . GLU A 1 91 ? 6.401 14.799 -7.936 1.00 92.94 91 GLU A N 1
ATOM 701 C CA . GLU A 1 91 ? 7.190 16.035 -8.004 1.00 92.94 91 GLU A CA 1
ATOM 702 C C . GLU A 1 91 ? 7.905 16.359 -6.682 1.00 92.94 91 GLU A C 1
ATOM 704 O O . GLU A 1 91 ? 8.949 17.015 -6.689 1.00 92.94 91 GLU A O 1
ATOM 709 N N . ALA A 1 92 ? 7.347 15.933 -5.543 1.00 93.31 92 ALA A N 1
ATOM 710 C CA . ALA A 1 92 ? 7.872 16.248 -4.219 1.00 93.31 92 ALA A CA 1
ATOM 711 C C . ALA A 1 92 ? 8.799 15.158 -3.660 1.00 93.31 92 ALA A C 1
ATOM 713 O O . ALA A 1 92 ? 9.667 15.472 -2.841 1.00 93.31 92 ALA A O 1
ATOM 714 N N . ASP A 1 93 ? 8.631 13.899 -4.074 1.00 92.94 93 ASP A N 1
ATOM 715 C CA . ASP A 1 93 ? 9.512 12.796 -3.682 1.00 92.94 93 ASP A CA 1
ATOM 716 C C . ASP A 1 93 ? 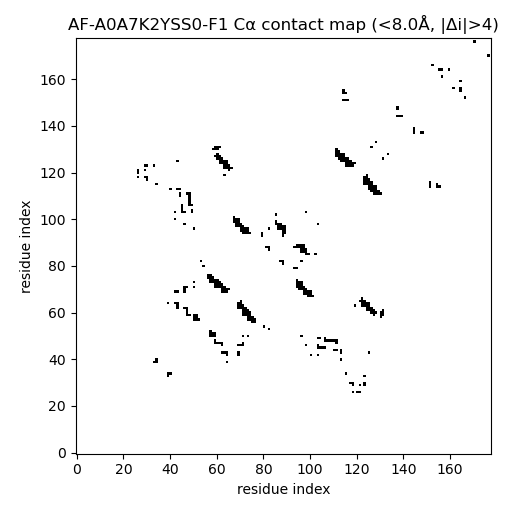9.841 11.894 -4.886 1.00 92.94 93 ASP A C 1
ATOM 718 O O . ASP A 1 93 ? 9.002 11.092 -5.294 1.00 92.94 93 ASP A O 1
ATOM 722 N N . PRO A 1 94 ? 11.080 11.921 -5.416 1.00 93.12 94 PRO A N 1
ATOM 723 C CA . PRO A 1 94 ? 11.458 11.110 -6.574 1.00 93.12 94 PRO A CA 1
ATOM 724 C C . PRO A 1 94 ? 11.385 9.593 -6.329 1.00 93.12 94 PRO A C 1
ATOM 726 O O . PRO A 1 94 ? 11.480 8.804 -7.269 1.00 93.12 94 PRO A O 1
ATOM 729 N N . ARG A 1 95 ? 11.232 9.165 -5.069 1.00 94.56 95 ARG A N 1
ATOM 730 C CA . ARG A 1 95 ? 11.071 7.759 -4.670 1.00 94.56 95 ARG A CA 1
ATOM 731 C C . ARG A 1 95 ? 9.614 7.310 -4.633 1.00 94.56 95 ARG A C 1
ATOM 733 O O . ARG A 1 95 ? 9.356 6.145 -4.338 1.00 94.56 95 ARG A O 1
ATOM 740 N N . LEU A 1 96 ? 8.670 8.221 -4.849 1.00 96.00 96 LEU A N 1
ATOM 741 C CA . LEU A 1 96 ? 7.255 7.910 -4.937 1.00 96.00 96 LEU A CA 1
ATOM 742 C C . LEU A 1 96 ? 6.854 7.866 -6.408 1.00 96.00 96 LEU A C 1
ATOM 744 O O . LEU A 1 96 ? 6.900 8.875 -7.107 1.00 96.00 96 LEU A O 1
ATOM 748 N N . TRP A 1 97 ? 6.485 6.681 -6.881 1.00 97.81 97 TRP A N 1
ATOM 749 C CA . TRP A 1 97 ? 6.094 6.458 -8.269 1.00 97.81 97 TRP A CA 1
ATOM 750 C C . TRP A 1 97 ? 4.616 6.115 -8.353 1.00 97.81 97 TRP A C 1
ATOM 752 O O . TRP A 1 97 ? 4.131 5.261 -7.618 1.00 97.81 97 TRP A O 1
ATOM 762 N N . TRP A 1 98 ? 3.906 6.756 -9.265 1.00 98.06 98 TRP A N 1
ATOM 763 C CA . TRP A 1 98 ? 2.478 6.607 -9.485 1.00 98.06 98 TRP A CA 1
ATOM 764 C C . TRP A 1 98 ? 2.209 5.830 -10.770 1.00 98.06 98 TRP A C 1
ATOM 766 O O . TRP A 1 98 ? 2.841 6.077 -11.794 1.00 98.06 98 TRP A O 1
ATOM 776 N N . ILE A 1 99 ? 1.242 4.920 -10.726 1.00 98.25 99 ILE A N 1
ATOM 777 C CA . ILE A 1 99 ? 0.741 4.173 -11.883 1.00 98.25 99 ILE A CA 1
ATOM 778 C C . ILE A 1 99 ? -0.789 4.168 -11.870 1.00 98.25 99 ILE A C 1
ATOM 780 O O . ILE A 1 99 ? -1.413 4.115 -10.804 1.00 98.25 99 ILE A O 1
ATOM 784 N N . GLY A 1 100 ? -1.416 4.228 -13.044 1.00 98.19 100 GLY A N 1
ATOM 785 C CA . GLY A 1 100 ? -2.860 4.061 -13.167 1.00 98.19 100 GLY A CA 1
ATOM 786 C C . GLY A 1 100 ? -3.282 2.641 -12.793 1.00 98.19 100 GLY A C 1
ATOM 787 O O . GLY A 1 100 ? -2.639 1.668 -13.179 1.00 98.19 100 GLY A O 1
ATOM 788 N N . ARG A 1 101 ? -4.404 2.479 -12.082 1.00 96.69 101 ARG A N 1
ATOM 789 C CA . ARG A 1 101 ? -4.931 1.134 -11.766 1.00 96.69 101 ARG A CA 1
ATOM 790 C C . ARG A 1 101 ? -5.288 0.333 -13.020 1.00 96.69 101 ARG A C 1
ATOM 792 O O . ARG A 1 101 ? -5.222 -0.890 -12.994 1.00 96.69 101 ARG A O 1
ATOM 799 N N . GLY A 1 102 ? -5.650 1.018 -14.107 1.00 96.44 102 GLY A N 1
ATOM 800 C CA . GLY A 1 102 ? -5.884 0.402 -15.416 1.00 96.44 102 GLY A CA 1
ATOM 801 C C . GLY A 1 102 ? -4.613 -0.110 -16.100 1.00 96.44 102 GLY A C 1
ATOM 802 O O . GLY A 1 102 ? -4.708 -1.003 -16.935 1.00 96.44 102 GLY A O 1
ATOM 803 N N . ASP A 1 103 ? -3.446 0.401 -15.702 1.00 97.19 103 ASP A N 1
ATOM 804 C CA . ASP A 1 103 ? -2.139 0.057 -16.273 1.00 97.19 103 ASP A CA 1
ATOM 805 C C . ASP A 1 103 ? -1.414 -1.029 -15.457 1.00 97.19 103 ASP A C 1
ATOM 807 O O . ASP A 1 103 ? -0.301 -1.439 -15.791 1.00 97.19 103 ASP A O 1
ATOM 811 N N . LEU A 1 104 ? -2.045 -1.527 -14.384 1.00 96.25 104 LEU A N 1
ATOM 812 C CA . LEU A 1 104 ? -1.538 -2.644 -13.591 1.00 96.25 104 LEU A CA 1
ATOM 813 C C . LEU A 1 104 ? -1.632 -3.946 -14.390 1.00 96.25 104 LEU A C 1
ATOM 815 O O . LEU A 1 104 ? -2.625 -4.678 -14.341 1.00 96.25 104 LEU A O 1
ATOM 819 N N . GLY A 1 105 ? -0.560 -4.238 -15.119 1.00 89.62 105 GLY A N 1
ATOM 820 C CA . GLY A 1 105 ? -0.370 -5.499 -15.819 1.00 89.62 105 GLY A CA 1
ATOM 821 C C . GLY A 1 105 ? -0.200 -6.696 -14.879 1.00 89.62 105 GLY A C 1
ATOM 822 O O . GLY A 1 105 ? -0.029 -6.574 -13.662 1.00 89.62 105 GLY A O 1
ATOM 823 N N . ALA A 1 106 ? -0.231 -7.891 -15.466 1.00 87.69 106 ALA A N 1
ATOM 824 C CA . ALA A 1 106 ? 0.216 -9.090 -14.774 1.00 87.69 106 ALA A CA 1
ATOM 825 C C . ALA A 1 106 ? 1.740 -9.043 -14.606 1.00 87.69 106 ALA A C 1
ATOM 827 O O . ALA A 1 106 ? 2.462 -8.681 -15.532 1.00 87.69 106 ALA A O 1
ATOM 828 N N . VAL A 1 107 ? 2.219 -9.427 -13.428 1.00 86.50 107 VAL A N 1
ATOM 829 C CA . VAL A 1 107 ? 3.644 -9.514 -13.121 1.00 86.50 107 VAL A CA 1
ATOM 830 C C . VAL A 1 107 ? 3.871 -10.719 -12.223 1.00 86.50 107 VAL A C 1
ATOM 832 O O . VAL A 1 107 ? 3.077 -10.991 -11.319 1.00 86.50 107 VAL A O 1
ATOM 835 N N . GLU A 1 108 ? 4.933 -11.461 -12.509 1.00 86.88 108 GLU A N 1
ATOM 836 C CA . GLU A 1 108 ? 5.373 -12.581 -11.689 1.00 86.88 108 GLU A CA 1
ATOM 837 C C . GLU A 1 108 ? 6.489 -12.136 -10.747 1.00 86.88 108 GLU A C 1
ATOM 839 O O . GLU A 1 108 ? 7.263 -11.228 -11.045 1.00 86.88 108 GLU A O 1
ATOM 844 N N . GLY A 1 109 ? 6.574 -12.788 -9.594 1.00 87.25 109 GLY A N 1
ATOM 845 C CA . GLY A 1 109 ? 7.602 -12.520 -8.602 1.00 87.25 109 GLY A CA 1
ATOM 846 C C . GLY A 1 109 ? 7.185 -13.002 -7.222 1.00 87.25 109 GLY A C 1
ATOM 847 O O . GLY A 1 109 ? 6.077 -13.504 -7.018 1.00 87.25 109 GLY A O 1
ATOM 848 N N . THR A 1 110 ? 8.087 -12.850 -6.259 1.00 86.62 110 THR A N 1
ATOM 849 C CA . THR A 1 110 ? 7.790 -13.150 -4.859 1.00 86.62 110 THR A CA 1
ATOM 850 C C . THR A 1 110 ? 6.780 -12.141 -4.330 1.00 86.62 110 THR A C 1
ATOM 852 O O . THR A 1 110 ? 7.078 -10.950 -4.264 1.00 86.62 110 THR A O 1
ATOM 855 N N . ALA A 1 111 ? 5.595 -12.614 -3.944 1.00 86.69 111 ALA A N 1
ATOM 856 C CA . ALA A 1 111 ? 4.540 -11.748 -3.434 1.00 86.69 111 ALA A CA 1
ATOM 857 C C . ALA A 1 111 ? 5.010 -10.967 -2.183 1.00 86.69 111 ALA A C 1
ATOM 859 O O . ALA A 1 111 ? 5.568 -11.578 -1.265 1.00 86.69 111 ALA A O 1
ATOM 860 N N . PRO A 1 112 ? 4.783 -9.641 -2.122 1.00 92.75 112 PRO A N 1
ATOM 861 C CA . PRO A 1 112 ? 5.145 -8.833 -0.960 1.00 92.75 112 PRO A CA 1
ATOM 862 C C . PRO A 1 112 ? 4.257 -9.163 0.247 1.00 92.75 112 PRO A C 1
ATOM 864 O O . PRO A 1 112 ? 3.094 -9.549 0.099 1.00 92.75 112 PRO A O 1
ATOM 867 N N . LEU A 1 113 ? 4.766 -8.942 1.462 1.00 93.00 113 LEU A N 1
ATOM 868 C CA . LEU A 1 113 ? 3.996 -9.123 2.695 1.00 93.00 113 LEU A CA 1
ATOM 869 C C . LEU A 1 113 ? 3.384 -7.793 3.129 1.00 93.00 113 LEU A C 1
ATOM 871 O O . LEU A 1 113 ? 3.869 -7.121 4.041 1.00 93.00 113 LEU A O 1
ATOM 875 N N . LEU A 1 114 ? 2.308 -7.408 2.448 1.00 94.44 114 LEU A N 1
ATOM 876 C CA . LEU A 1 114 ? 1.649 -6.129 2.692 1.00 94.44 114 LEU A CA 1
ATOM 877 C C . LEU A 1 114 ? 0.752 -6.155 3.933 1.00 94.44 114 LEU A C 1
ATOM 879 O O . LEU A 1 114 ? -0.112 -7.025 4.079 1.00 94.44 114 LEU A O 1
ATOM 883 N N . VAL A 1 115 ? 0.873 -5.114 4.756 1.00 93.94 115 VAL A N 1
ATOM 884 C CA . VAL A 1 115 ? -0.075 -4.775 5.828 1.00 93.94 115 VAL A CA 1
ATOM 885 C C . VAL A 1 115 ? -0.580 -3.349 5.658 1.00 93.94 115 VAL A C 1
ATOM 887 O O . VAL A 1 115 ? 0.203 -2.440 5.392 1.00 93.94 115 VAL A O 1
ATOM 890 N N . ALA A 1 116 ? -1.883 -3.127 5.827 1.00 95.31 116 ALA A N 1
ATOM 891 C CA . ALA A 1 116 ? -2.443 -1.782 5.826 1.00 95.31 116 ALA A CA 1
ATOM 892 C C . ALA A 1 116 ? -2.172 -1.118 7.182 1.00 95.31 116 ALA A C 1
ATOM 894 O O . ALA A 1 116 ? -2.599 -1.611 8.232 1.00 95.31 116 ALA A O 1
ATOM 895 N N . VAL A 1 117 ? -1.486 0.023 7.153 1.00 92.62 117 VAL A N 1
ATOM 896 C CA . VAL A 1 117 ? -1.080 0.773 8.354 1.00 92.62 117 VAL A CA 1
ATOM 897 C C . VAL A 1 117 ? -1.977 1.979 8.626 1.00 92.62 117 VAL A C 1
ATOM 899 O O . VAL A 1 117 ? -1.964 2.535 9.722 1.00 92.62 117 VAL A O 1
ATOM 902 N N . GLY A 1 118 ? -2.797 2.378 7.651 1.00 92.88 118 GLY A N 1
ATOM 903 C CA . GLY A 1 118 ? -3.754 3.460 7.823 1.00 92.88 118 GLY A CA 1
ATOM 904 C C . GLY A 1 118 ? -4.152 4.112 6.510 1.00 92.88 118 GLY A C 1
ATOM 905 O O . GLY A 1 118 ? -4.257 3.463 5.472 1.00 92.88 118 GLY A O 1
ATOM 906 N N . THR A 1 119 ? -4.404 5.415 6.580 1.00 93.44 119 THR A N 1
ATOM 907 C CA . THR A 1 119 ? -4.784 6.229 5.425 1.00 93.44 119 THR A CA 1
ATOM 908 C C . THR A 1 119 ? -3.971 7.508 5.409 1.00 93.44 119 THR A C 1
ATOM 910 O O . THR A 1 119 ? -3.889 8.170 6.452 1.00 93.44 119 THR A O 1
ATOM 913 N N . ASP A 1 120 ? -3.502 7.913 4.238 1.00 89.81 120 ASP A N 1
ATOM 914 C CA . ASP A 1 120 ? -3.067 9.283 3.994 1.00 89.81 120 ASP A CA 1
ATOM 915 C C . ASP A 1 120 ? -3.998 9.929 2.970 1.00 89.81 120 ASP A C 1
ATOM 917 O O . ASP A 1 120 ? -4.278 9.356 1.929 1.00 89.81 120 ASP A O 1
ATOM 921 N N . ARG A 1 121 ? -4.529 11.112 3.296 1.00 86.94 121 ARG A N 1
ATOM 922 C CA . ARG A 1 121 ? -5.614 11.764 2.535 1.00 86.94 121 ARG A CA 1
ATOM 923 C C . ARG A 1 121 ? -6.748 10.782 2.174 1.00 86.94 121 ARG A C 1
ATOM 925 O O . ARG A 1 121 ? -7.502 10.420 3.082 1.00 86.94 121 ARG A O 1
ATOM 932 N N . GLU A 1 122 ? -6.864 10.412 0.898 1.00 88.12 122 GLU A N 1
ATOM 933 C CA . GLU A 1 122 ? -7.850 9.482 0.321 1.00 88.12 122 GLU A CA 1
ATOM 934 C C . GLU A 1 122 ? -7.226 8.126 -0.077 1.00 88.12 122 GLU A C 1
ATOM 936 O O . GLU A 1 122 ? -7.926 7.258 -0.595 1.00 88.12 122 GLU A O 1
ATOM 941 N N . ALA A 1 123 ? -5.933 7.926 0.190 1.00 93.81 123 ALA A N 1
ATOM 942 C CA . ALA A 1 123 ? -5.213 6.687 -0.059 1.00 93.81 123 ALA A CA 1
ATOM 943 C C . ALA A 1 123 ? -5.232 5.769 1.167 1.00 93.81 123 ALA A C 1
ATOM 945 O O . ALA A 1 123 ? -5.154 6.222 2.317 1.00 93.81 123 ALA A O 1
ATOM 946 N N . VAL A 1 124 ? -5.264 4.459 0.927 1.00 96.44 124 VAL A N 1
ATOM 947 C CA . VAL A 1 124 ? -4.902 3.457 1.938 1.00 96.44 124 VAL A CA 1
ATOM 948 C C . VAL A 1 124 ? -3.419 3.159 1.826 1.00 96.44 124 VAL A C 1
ATOM 950 O O . VAL A 1 124 ? -2.918 2.905 0.734 1.00 96.44 124 VAL A O 1
ATOM 953 N N . VAL A 1 125 ? -2.729 3.197 2.962 1.00 96.50 125 VAL A N 1
ATOM 954 C CA . VAL A 1 125 ? -1.282 3.005 3.024 1.00 96.50 125 VAL A CA 1
ATOM 955 C C . VAL A 1 125 ? -0.983 1.577 3.445 1.00 96.50 125 VAL A C 1
ATOM 957 O O . VAL A 1 125 ? -1.423 1.133 4.511 1.00 96.50 125 VAL A O 1
ATOM 960 N N . PHE A 1 126 ? -0.201 0.893 2.623 1.00 96.50 126 PHE A N 1
ATOM 961 C CA . PHE A 1 126 ? 0.356 -0.423 2.874 1.00 96.50 126 PHE A CA 1
ATOM 962 C C . PHE A 1 126 ? 1.864 -0.329 3.081 1.00 96.50 126 PHE A C 1
ATOM 964 O O . PHE A 1 126 ? 2.539 0.491 2.459 1.00 96.50 126 PHE A O 1
ATOM 971 N N . LEU A 1 127 ? 2.384 -1.194 3.944 1.00 95.25 127 LEU A N 1
ATOM 972 C CA . LEU A 1 127 ? 3.811 -1.397 4.163 1.00 95.25 127 LEU A CA 1
ATOM 973 C C . LEU A 1 127 ? 4.152 -2.850 3.828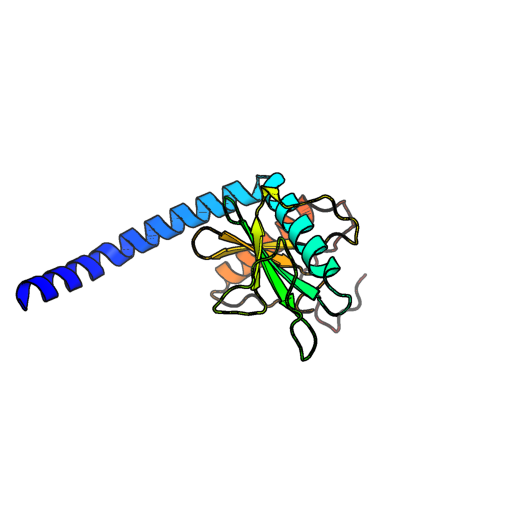 1.00 95.25 127 LEU A C 1
ATOM 975 O O . LEU A 1 127 ? 3.445 -3.750 4.283 1.00 95.25 127 LEU A O 1
ATOM 979 N N . ASP A 1 128 ? 5.219 -3.070 3.064 1.00 94.56 128 ASP A N 1
ATOM 980 C CA . ASP A 1 128 ? 5.783 -4.403 2.851 1.00 94.56 128 ASP A CA 1
ATOM 981 C C . ASP A 1 128 ? 6.734 -4.758 3.997 1.00 94.56 128 ASP A C 1
ATOM 983 O O . ASP A 1 128 ? 7.784 -4.136 4.175 1.00 94.56 128 ASP A O 1
ATOM 987 N N . LEU A 1 129 ? 6.362 -5.774 4.774 1.00 91.38 129 LEU A N 1
ATOM 988 C CA . LEU A 1 129 ? 7.150 -6.254 5.906 1.00 91.38 129 LEU A CA 1
ATOM 989 C C . LEU A 1 129 ? 8.355 -7.111 5.491 1.00 91.38 129 LEU A C 1
ATOM 991 O O . LEU A 1 129 ? 9.234 -7.331 6.322 1.00 91.38 129 LEU A O 1
ATOM 995 N N . LEU A 1 130 ? 8.413 -7.602 4.246 1.00 89.31 130 LEU A N 1
ATOM 996 C CA . LEU A 1 130 ? 9.559 -8.378 3.755 1.00 89.31 130 LEU A CA 1
ATOM 997 C C . LEU A 1 130 ? 10.670 -7.480 3.213 1.00 89.31 130 LEU A C 1
ATOM 999 O O . LEU A 1 130 ? 11.844 -7.714 3.502 1.00 89.31 130 LEU A O 1
ATOM 1003 N N . THR A 1 131 ? 10.301 -6.463 2.435 1.00 88.25 131 THR A N 1
ATOM 1004 C CA . THR A 1 131 ? 11.265 -5.574 1.769 1.00 88.25 131 THR A CA 1
ATOM 1005 C C . THR A 1 131 ? 11.591 -4.327 2.592 1.00 88.25 131 THR A C 1
ATOM 1007 O O . THR A 1 131 ? 12.673 -3.757 2.454 1.00 88.25 131 THR A O 1
ATOM 1010 N N . GLY A 1 132 ? 10.666 -3.893 3.451 1.00 78.12 132 GLY A N 1
ATOM 1011 C CA . GLY A 1 132 ? 10.823 -2.712 4.291 1.00 78.12 132 GLY A CA 1
ATOM 1012 C C . GLY A 1 132 ? 11.781 -2.892 5.479 1.00 78.12 132 GLY A C 1
ATOM 1013 O O . GLY A 1 132 ? 12.640 -3.777 5.505 1.00 78.12 132 GLY A O 1
ATOM 1014 N N . PRO A 1 133 ? 11.671 -2.025 6.502 1.00 72.75 133 PRO A N 1
ATOM 1015 C CA . PRO A 1 133 ? 12.498 -2.118 7.697 1.00 72.75 133 PRO A CA 1
ATOM 1016 C C . PRO A 1 133 ? 12.343 -3.477 8.390 1.00 72.75 133 PRO A C 1
ATOM 1018 O O . PRO A 1 133 ? 11.231 -3.891 8.708 1.00 72.75 133 PRO A O 1
ATOM 1021 N N . ARG A 1 134 ? 13.468 -4.127 8.726 1.00 80.69 134 ARG A N 1
ATOM 1022 C CA . ARG A 1 134 ? 13.484 -5.410 9.466 1.00 80.69 134 ARG A CA 1
ATOM 1023 C C . ARG A 1 134 ? 12.773 -5.354 10.820 1.00 80.69 134 ARG A C 1
ATOM 1025 O O . ARG A 1 134 ? 12.428 -6.388 11.379 1.00 80.69 134 ARG A O 1
ATOM 1032 N N . VAL A 1 135 ? 12.624 -4.153 11.372 1.00 83.38 135 VAL A N 1
ATOM 1033 C CA . VAL A 1 135 ? 11.938 -3.900 12.635 1.00 83.38 135 VAL A CA 1
ATOM 1034 C C . VAL A 1 135 ? 10.951 -2.767 12.413 1.00 83.38 135 VAL A C 1
ATOM 1036 O O . VAL A 1 135 ? 11.342 -1.656 12.057 1.00 83.38 135 VAL A O 1
ATOM 1039 N N . VAL A 1 136 ? 9.676 -3.046 12.673 1.00 83.38 136 VAL A N 1
ATOM 1040 C CA . VAL A 1 136 ? 8.612 -2.042 12.697 1.00 83.38 136 VAL A CA 1
ATOM 1041 C C . VAL A 1 136 ? 8.226 -1.803 14.150 1.00 83.38 136 VAL A C 1
ATOM 1043 O O . VAL A 1 136 ? 7.802 -2.719 14.851 1.00 83.38 136 VAL A O 1
ATOM 1046 N N . ALA A 1 137 ? 8.377 -0.563 14.609 1.00 85.88 137 ALA A N 1
ATOM 1047 C CA . ALA A 1 137 ? 7.984 -0.154 15.950 1.00 85.88 137 ALA A CA 1
ATOM 1048 C C . ALA A 1 137 ? 6.718 0.703 15.888 1.00 85.88 137 ALA A C 1
ATOM 1050 O O . ALA A 1 137 ? 6.663 1.699 15.168 1.00 85.88 137 ALA A O 1
ATOM 1051 N N . VAL A 1 138 ? 5.712 0.346 16.688 1.00 85.75 138 VAL A N 1
ATOM 1052 C CA . VAL A 1 138 ? 4.505 1.159 16.862 1.00 85.75 138 VAL A CA 1
ATOM 1053 C C . VAL A 1 138 ? 4.643 1.958 18.149 1.00 85.75 138 VAL A C 1
ATOM 1055 O O . VAL A 1 138 ? 4.736 1.393 19.236 1.00 85.75 138 VAL A O 1
ATOM 1058 N N . SER A 1 139 ? 4.655 3.282 18.023 1.00 84.88 139 SER A N 1
ATOM 1059 C CA . SER A 1 139 ? 4.753 4.210 19.152 1.00 84.88 139 SER A CA 1
ATOM 1060 C C . SER A 1 139 ? 3.466 5.019 19.312 1.00 84.88 139 SER A C 1
ATOM 1062 O O . SER A 1 139 ? 2.777 5.308 18.337 1.00 84.88 139 SER A O 1
ATOM 1064 N N . GLY A 1 140 ? 3.136 5.389 20.550 1.00 87.50 140 GLY A N 1
ATOM 1065 C CA . GLY A 1 140 ? 1.923 6.136 20.884 1.00 87.50 140 GLY A CA 1
ATOM 1066 C C . GLY A 1 140 ? 1.392 5.786 22.272 1.00 87.50 140 GLY A C 1
ATOM 1067 O O . GLY A 1 140 ? 2.091 5.192 23.093 1.00 87.50 140 GLY A O 1
ATOM 1068 N N . GLU A 1 141 ? 0.137 6.152 22.537 1.00 92.31 141 GLU A N 1
ATOM 1069 C CA . GLU A 1 141 ? -0.569 5.724 23.748 1.00 92.31 141 GLU A CA 1
ATOM 1070 C C . GLU A 1 141 ? -0.664 4.190 23.794 1.00 92.31 141 GLU A C 1
ATOM 1072 O O . GLU A 1 141 ? -0.878 3.536 22.773 1.00 92.31 141 GLU A O 1
ATOM 1077 N N . ARG A 1 142 ? -0.468 3.607 24.985 1.00 79.81 142 ARG A N 1
ATOM 1078 C CA . ARG A 1 142 ? -0.243 2.164 25.158 1.00 79.81 142 ARG A CA 1
ATOM 1079 C C . ARG A 1 142 ? -1.363 1.306 24.562 1.00 79.81 142 ARG A C 1
ATOM 1081 O O . ARG A 1 142 ? -1.064 0.310 23.904 1.00 79.81 142 ARG A O 1
ATOM 1088 N N . ARG A 1 143 ? -2.635 1.666 24.771 1.00 81.12 143 ARG A N 1
ATOM 1089 C CA . ARG A 1 143 ? -3.769 0.907 24.219 1.00 81.12 143 ARG A CA 1
ATOM 1090 C C . ARG A 1 143 ? -3.839 1.035 22.701 1.00 81.12 143 ARG A C 1
ATOM 1092 O O . ARG A 1 143 ? -4.091 0.037 22.030 1.00 81.12 143 ARG A O 1
ATOM 1099 N N . GLY A 1 144 ? -3.581 2.223 22.159 1.00 84.00 144 GLY A N 1
ATOM 1100 C CA . GLY A 1 144 ? -3.511 2.474 20.722 1.00 84.00 144 GLY A CA 1
ATOM 1101 C C . GLY A 1 144 ? -2.393 1.688 20.039 1.00 84.00 144 GLY A C 1
ATOM 1102 O O . GLY A 1 144 ? -2.637 1.050 19.013 1.00 84.00 144 GLY A O 1
ATOM 1103 N N . ALA A 1 145 ? -1.199 1.659 20.636 1.00 85.19 145 ALA A N 1
ATOM 1104 C CA . ALA A 1 145 ? -0.071 0.884 20.123 1.00 85.19 145 ALA A CA 1
ATOM 1105 C C . ALA A 1 145 ? -0.375 -0.623 20.137 1.00 85.19 145 ALA A C 1
ATOM 1107 O O . ALA A 1 145 ? -0.220 -1.289 19.114 1.00 85.19 145 ALA A O 1
ATOM 1108 N N . GLY A 1 146 ? -0.900 -1.143 21.254 1.00 83.44 146 GLY A N 1
ATOM 1109 C CA . GLY A 1 146 ? -1.299 -2.550 21.364 1.00 83.44 146 GLY A CA 1
ATOM 1110 C C . GLY A 1 146 ? -2.396 -2.941 20.370 1.00 83.44 146 GLY A C 1
ATOM 1111 O O . GLY A 1 146 ? -2.272 -3.947 19.680 1.00 83.44 146 GLY A O 1
ATOM 1112 N N . SER A 1 147 ? -3.430 -2.106 20.226 1.00 86.50 147 SER A N 1
ATOM 1113 C CA . SER A 1 147 ? -4.523 -2.349 19.270 1.00 86.50 147 SER A CA 1
ATOM 1114 C C . SER A 1 147 ? -4.032 -2.323 17.821 1.00 86.50 147 SER A C 1
ATOM 1116 O O . SER A 1 147 ? -4.499 -3.101 16.995 1.00 86.50 147 SER A O 1
ATOM 1118 N N . THR A 1 148 ? -3.073 -1.448 17.507 1.00 89.06 148 THR A N 1
ATOM 1119 C CA . THR A 1 148 ? -2.448 -1.388 16.179 1.00 89.06 148 THR A CA 1
ATOM 1120 C C . THR A 1 148 ? -1.660 -2.660 15.889 1.00 89.06 148 THR A C 1
ATOM 1122 O O . THR A 1 148 ? -1.861 -3.261 14.840 1.00 89.06 148 THR A O 1
ATOM 1125 N N . LEU A 1 149 ? -0.817 -3.116 16.821 1.00 87.88 149 LEU A N 1
ATOM 1126 C CA . LEU A 1 149 ? -0.063 -4.364 16.655 1.00 87.88 149 LEU A CA 1
ATOM 1127 C C . LEU A 1 149 ? -0.991 -5.570 16.467 1.00 87.88 149 LEU A C 1
ATOM 1129 O O . LEU A 1 149 ? -0.786 -6.358 15.547 1.00 87.88 149 LEU A O 1
ATOM 1133 N N . GLN A 1 150 ? -2.050 -5.673 17.273 1.00 87.19 150 GLN A N 1
ATOM 1134 C CA . GLN A 1 150 ? -3.066 -6.719 17.121 1.00 87.19 150 GLN A CA 1
ATOM 1135 C C . GLN A 1 150 ? -3.755 -6.658 15.754 1.00 87.19 150 GLN A C 1
ATOM 1137 O O . GLN A 1 150 ? -3.959 -7.691 15.121 1.00 87.19 150 GLN A O 1
ATOM 1142 N N . ALA A 1 151 ? -4.082 -5.458 15.267 1.00 89.88 151 ALA A N 1
ATOM 1143 C CA . ALA A 1 151 ? -4.690 -5.285 13.952 1.00 89.88 151 ALA A CA 1
ATOM 1144 C C . ALA A 1 151 ? -3.742 -5.670 12.805 1.00 89.88 151 ALA A C 1
ATOM 1146 O O . ALA A 1 151 ? -4.199 -6.220 11.807 1.00 89.88 151 ALA A O 1
ATOM 1147 N N . LEU A 1 152 ? -2.439 -5.395 12.922 1.00 90.00 152 LEU A N 1
ATOM 1148 C CA . LEU A 1 152 ? -1.444 -5.819 11.931 1.00 90.00 152 LEU A CA 1
ATOM 1149 C C . LEU A 1 152 ? -1.278 -7.344 11.934 1.00 90.00 152 LEU A C 1
ATOM 1151 O O . LEU A 1 152 ? -1.329 -7.960 10.874 1.00 90.00 152 LEU A O 1
ATOM 1155 N N . ALA A 1 153 ? -1.170 -7.960 13.114 1.00 87.50 153 ALA A N 1
ATOM 1156 C CA . ALA A 1 153 ? -1.092 -9.414 13.249 1.00 87.50 153 ALA A CA 1
ATOM 1157 C C . ALA A 1 153 ? -2.330 -10.115 12.664 1.00 87.50 153 ALA A C 1
ATOM 1159 O O . ALA A 1 153 ? -2.193 -11.049 11.879 1.00 87.50 153 ALA A O 1
ATOM 1160 N N . ALA A 1 154 ? -3.532 -9.615 12.970 1.00 87.19 154 ALA A N 1
ATOM 1161 C CA . ALA A 1 154 ? -4.782 -10.164 12.447 1.00 87.19 154 ALA A CA 1
ATOM 1162 C C . ALA A 1 154 ? -4.891 -10.058 10.916 1.00 87.19 154 ALA A C 1
ATOM 1164 O O . ALA A 1 154 ? -5.474 -10.931 10.283 1.00 87.19 154 ALA A O 1
ATOM 1165 N N . GLN A 1 155 ? -4.336 -9.004 10.304 1.00 90.75 155 GLN A N 1
ATOM 1166 C CA . GLN A 1 155 ? -4.300 -8.882 8.841 1.00 90.75 155 GLN A CA 1
ATOM 1167 C C . GLN A 1 155 ? -3.437 -9.967 8.197 1.00 90.75 155 GLN A C 1
ATOM 1169 O O . GLN A 1 155 ? -3.820 -10.511 7.164 1.00 90.75 155 GLN A O 1
ATOM 1174 N N . VAL A 1 156 ? -2.284 -10.267 8.793 1.00 88.75 156 VAL A N 1
ATOM 1175 C CA . VAL A 1 156 ? -1.368 -11.294 8.290 1.00 88.75 156 VAL A CA 1
ATOM 1176 C C . VAL A 1 156 ? -1.979 -12.686 8.461 1.00 88.75 156 VAL A C 1
ATOM 1178 O O . VAL A 1 156 ? -2.049 -13.439 7.492 1.00 88.75 156 VAL A O 1
ATOM 1181 N N . ASP A 1 157 ? -2.503 -12.980 9.652 1.00 86.50 157 ASP A N 1
ATOM 1182 C CA . ASP A 1 157 ? -3.167 -14.250 9.976 1.00 86.50 157 ASP A CA 1
ATOM 1183 C C . ASP A 1 157 ? -4.382 -14.525 9.073 1.00 86.50 157 ASP A C 1
ATOM 1185 O O . ASP A 1 157 ? -4.542 -15.619 8.543 1.00 86.50 157 ASP A O 1
ATOM 1189 N N . ALA A 1 158 ? -5.207 -13.507 8.805 1.00 86.06 158 ALA A N 1
ATOM 1190 C CA . ALA A 1 158 ? -6.404 -13.665 7.978 1.00 86.06 158 ALA A CA 1
ATOM 1191 C C . ALA A 1 158 ? -6.124 -13.854 6.475 1.00 86.06 158 ALA A C 1
ATOM 1193 O O . ALA A 1 158 ? -7.010 -14.302 5.742 1.00 86.06 158 ALA A O 1
ATOM 1194 N N . ARG A 1 159 ? -4.948 -13.443 5.983 1.00 87.75 159 ARG A N 1
ATOM 1195 C CA . ARG A 1 159 ? -4.636 -13.418 4.542 1.00 87.75 159 ARG A CA 1
ATOM 1196 C C . ARG A 1 159 ? -3.702 -14.532 4.103 1.00 87.75 159 ARG A C 1
ATOM 1198 O O . ARG A 1 159 ? -3.763 -14.930 2.940 1.00 87.75 159 ARG A O 1
ATOM 1205 N N . LEU A 1 160 ? -2.825 -14.993 4.987 1.00 85.88 160 LEU A N 1
ATOM 1206 C CA . LEU A 1 160 ? -1.828 -15.992 4.641 1.00 85.88 160 LEU A CA 1
ATOM 1207 C C . LEU A 1 160 ? -2.310 -17.417 4.942 1.00 85.88 160 LEU A C 1
ATOM 1209 O O . LEU A 1 160 ? -3.1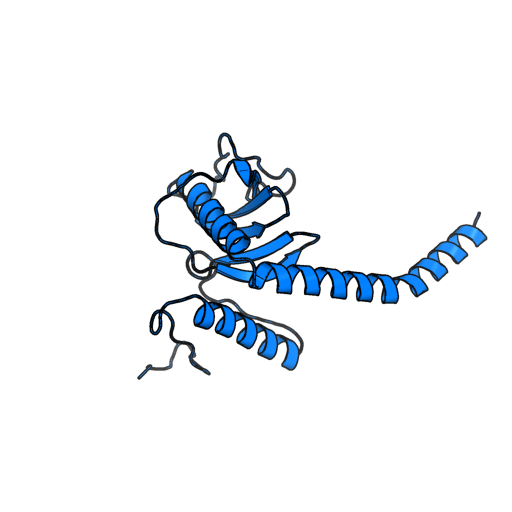55 -17.619 5.812 1.00 85.88 160 LEU A O 1
ATOM 1213 N N . PRO A 1 161 ? -1.766 -18.428 4.241 1.00 84.75 161 PRO A N 1
ATOM 1214 C CA . PRO A 1 161 ? -1.984 -19.819 4.609 1.00 84.75 161 PRO A CA 1
ATOM 1215 C C . PRO A 1 161 ? -1.551 -20.097 6.052 1.00 84.75 161 PRO A C 1
ATOM 1217 O O . PRO A 1 161 ? -0.578 -19.523 6.547 1.00 84.75 161 PRO A O 1
ATOM 1220 N N . VAL A 1 162 ? -2.237 -21.036 6.705 1.00 81.12 162 VAL A N 1
ATOM 1221 C CA . VAL A 1 162 ? -1.881 -21.489 8.056 1.00 81.12 162 VAL A CA 1
ATOM 1222 C C . VAL A 1 162 ? -0.415 -21.934 8.086 1.00 81.12 162 VAL A C 1
ATOM 1224 O O . VAL A 1 162 ? 0.013 -22.732 7.254 1.00 81.12 162 VAL A O 1
ATOM 1227 N N . GLY A 1 163 ? 0.351 -21.410 9.048 1.00 77.56 163 GLY A N 1
ATOM 1228 C CA . GLY A 1 163 ? 1.775 -21.716 9.221 1.00 77.56 163 GLY A CA 1
ATOM 1229 C C . GLY A 1 163 ? 2.736 -20.878 8.369 1.00 77.56 163 GLY A C 1
ATOM 1230 O O . GLY A 1 163 ? 3.944 -21.039 8.509 1.00 77.56 163 GLY A O 1
ATOM 1231 N N . ALA A 1 164 ? 2.241 -19.966 7.525 1.00 80.25 164 ALA A N 1
ATOM 1232 C CA . ALA A 1 164 ? 3.100 -19.070 6.744 1.00 80.25 164 ALA A CA 1
ATOM 1233 C C . ALA A 1 164 ? 3.750 -17.963 7.593 1.00 80.25 164 ALA A C 1
ATOM 1235 O O . ALA A 1 164 ? 4.815 -17.462 7.236 1.00 80.25 164 ALA A O 1
ATOM 1236 N N . VAL A 1 165 ? 3.121 -17.577 8.710 1.00 76.38 165 VAL A N 1
ATOM 1237 C CA . VAL A 1 165 ? 3.660 -16.613 9.677 1.00 76.38 165 VAL A CA 1
ATOM 1238 C C . VAL A 1 165 ? 3.401 -17.101 11.096 1.00 76.38 165 VAL A C 1
ATOM 1240 O O . VAL A 1 165 ? 2.300 -17.534 11.428 1.00 76.38 165 VAL A O 1
ATOM 1243 N N . THR A 1 166 ? 4.418 -16.974 11.946 1.00 78.69 166 THR A N 1
ATOM 1244 C CA . THR A 1 166 ? 4.304 -17.185 13.389 1.00 78.69 166 THR A CA 1
ATOM 1245 C C . THR A 1 166 ? 4.160 -15.836 14.076 1.00 78.69 166 THR A C 1
ATOM 1247 O O . THR A 1 166 ? 5.085 -15.024 14.062 1.00 78.69 166 THR A O 1
ATOM 1250 N N . VAL A 1 167 ? 3.009 -15.598 14.703 1.00 70.81 167 VAL A N 1
ATOM 1251 C CA . VAL A 1 167 ? 2.808 -14.455 15.599 1.00 70.81 167 VAL A CA 1
ATOM 1252 C C . VAL A 1 167 ? 3.022 -14.943 17.025 1.00 70.81 167 VAL A C 1
ATOM 1254 O O . VAL A 1 167 ? 2.263 -15.771 17.522 1.00 70.81 167 VAL A O 1
ATOM 1257 N N . ALA A 1 168 ? 4.058 -14.435 17.684 1.00 72.62 168 ALA A N 1
ATOM 1258 C CA . ALA A 1 168 ? 4.366 -14.764 19.068 1.00 72.62 168 ALA A CA 1
ATOM 1259 C C . ALA A 1 168 ? 4.529 -13.483 19.891 1.00 72.62 168 ALA A C 1
ATOM 1261 O O . ALA A 1 168 ? 5.092 -12.493 19.420 1.00 72.62 168 ALA A O 1
ATOM 1262 N N . ASP A 1 169 ? 4.021 -13.507 21.121 1.00 63.41 169 ASP A N 1
ATOM 1263 C CA . ASP A 1 169 ? 4.228 -12.425 22.079 1.00 63.41 169 ASP A CA 1
ATOM 1264 C C . ASP A 1 169 ? 5.650 -12.507 22.662 1.00 63.41 169 ASP A C 1
ATOM 1266 O O . ASP A 1 169 ? 6.155 -13.593 22.945 1.00 63.41 169 ASP A O 1
ATOM 1270 N N . GLY A 1 170 ? 6.311 -11.359 22.835 1.00 60.78 170 GLY A N 1
ATOM 1271 C CA . GLY A 1 170 ? 7.581 -11.275 23.564 1.00 60.78 170 GLY A CA 1
ATOM 1272 C C . GLY A 1 170 ? 8.843 -11.826 22.879 1.00 60.78 170 GLY A C 1
ATOM 1273 O O . GLY A 1 170 ? 9.840 -12.034 23.573 1.00 60.78 170 GLY A O 1
ATOM 1274 N N . VAL A 1 171 ? 8.872 -12.029 21.554 1.00 56.31 171 VAL A N 1
ATOM 1275 C CA . VAL A 1 171 ? 10.088 -12.511 20.862 1.00 56.31 171 VAL A CA 1
ATOM 1276 C C . VAL A 1 171 ? 11.122 -11.388 20.731 1.00 56.31 171 VAL A C 1
ATOM 1278 O O . VAL A 1 171 ? 11.213 -10.676 19.733 1.00 56.31 171 VAL A O 1
ATOM 1281 N N . LEU A 1 172 ? 11.901 -11.198 21.791 1.00 50.81 172 LEU A N 1
ATOM 1282 C CA . LEU A 1 172 ? 13.087 -10.350 21.790 1.00 50.81 172 LEU A CA 1
ATOM 1283 C C . LEU A 1 172 ? 14.242 -11.054 21.051 1.00 50.81 172 LEU A C 1
ATOM 1285 O O . LEU A 1 172 ? 14.286 -12.284 21.035 1.00 50.81 172 LEU A O 1
ATOM 1289 N N . PRO A 1 173 ? 15.250 -10.316 20.540 1.00 48.59 173 PRO A N 1
ATOM 1290 C CA . PRO A 1 173 ? 16.395 -10.865 19.793 1.00 48.59 173 PRO A CA 1
ATOM 1291 C C . PRO A 1 173 ? 17.253 -11.926 20.515 1.00 48.59 173 PRO A C 1
ATOM 1293 O O . PRO A 1 173 ? 18.256 -12.371 19.970 1.00 48.59 173 PRO A O 1
ATOM 1296 N N . ARG A 1 174 ? 16.920 -12.296 21.757 1.00 45.12 174 ARG A N 1
ATOM 1297 C CA . ARG A 1 174 ? 17.634 -13.285 22.580 1.00 45.12 174 ARG A CA 1
ATOM 1298 C C . ARG A 1 174 ? 16.750 -14.449 23.033 1.00 45.12 174 ARG A C 1
ATOM 1300 O O . ARG A 1 174 ? 17.138 -15.179 23.939 1.00 45.12 174 ARG A O 1
ATOM 1307 N N . PHE A 1 175 ? 15.566 -14.607 22.450 1.00 42.72 175 PHE A N 1
ATOM 1308 C CA . PHE A 1 175 ? 14.695 -15.733 22.755 1.00 42.72 175 PHE A CA 1
ATOM 1309 C C . PHE A 1 175 ? 14.993 -16.882 21.786 1.00 42.72 175 PHE A C 1
ATOM 1311 O O . PHE A 1 175 ? 14.838 -16.727 20.575 1.00 42.72 175 PHE A O 1
ATOM 1318 N N . ALA A 1 176 ? 15.445 -18.022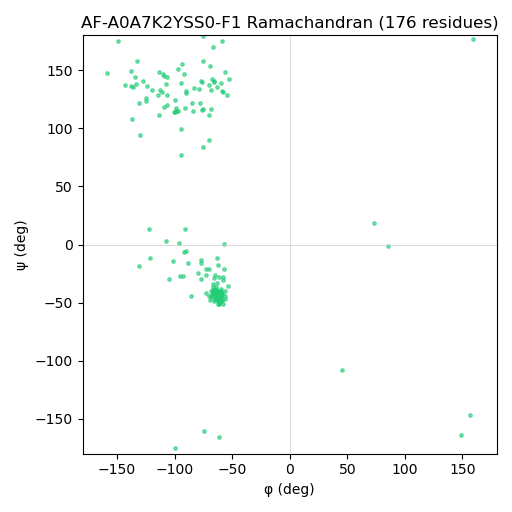 22.311 1.00 40.62 176 ALA A N 1
ATOM 1319 C CA . ALA A 1 176 ? 15.421 -19.268 21.558 1.00 40.62 176 ALA A CA 1
ATOM 1320 C C . ALA A 1 176 ? 13.944 -19.661 21.438 1.00 40.62 176 ALA A C 1
ATOM 1322 O O . ALA A 1 176 ? 13.292 -19.903 22.453 1.00 40.62 176 ALA A O 1
ATOM 1323 N N . GLY A 1 177 ? 13.390 -19.597 20.228 1.00 54.75 177 GLY A N 1
ATOM 1324 C CA . GLY A 1 177 ? 12.036 -20.088 19.961 1.00 54.75 177 GLY A CA 1
ATOM 1325 C C . GLY A 1 177 ? 11.886 -21.583 20.300 1.00 54.75 177 GLY A C 1
ATOM 1326 O O . GLY A 1 177 ? 12.874 -22.213 20.683 1.00 54.75 177 GLY A O 1
ATOM 1327 N N . PRO A 1 178 ? 10.662 -22.135 20.197 1.00 43.00 178 PRO A N 1
ATOM 1328 C CA . PRO A 1 178 ? 10.404 -23.551 20.462 1.00 43.00 178 PRO A CA 1
ATOM 1329 C C . PRO A 1 178 ? 11.225 -24.491 19.571 1.00 43.00 178 PRO A C 1
ATOM 1331 O O . PRO A 1 178 ? 11.509 -24.117 18.409 1.00 43.00 178 PRO A O 1
#

Solvent-accessible surface area (backbone atoms only — not comparable to full-atom values): 10614 Å² total; per-residue (Å²): 116,66,66,62,51,53,54,50,52,53,50,48,64,67,43,45,63,56,52,50,50,52,49,49,53,50,48,50,50,52,46,58,50,47,78,71,35,66,67,57,54,52,51,46,46,39,49,40,51,51,55,30,69,73,37,95,64,39,44,41,26,34,31,34,45,41,94,62,38,35,36,34,34,46,46,54,64,99,67,75,75,82,70,60,86,81,45,43,68,39,94,90,41,79,45,33,36,33,35,47,59,88,69,64,62,92,76,87,76,85,81,69,50,68,42,75,79,49,66,54,96,81,21,41,29,30,38,23,61,73,67,31,64,94,70,84,84,76,78,72,59,70,68,60,28,52,52,49,53,52,52,48,52,51,53,50,62,75,68,48,64,92,83,75,70,87,89,71,86,84,78,50,103,82,59,83,72,135

Radius of gyration: 19.68 Å; Cα contacts (8 Å, |Δi|>4): 227; chains: 1; bounding box: 39×67×44 Å

Secondary structure (DSSP, 8-state):
-HHHHHHHHHHHHHHHHHHHHHHHHHHHHHHHHHHH-HHHHHHHHHHHHHHHHS-TT-EEEEEEE-SSEEEEEEE-SSS-PPP-TT-EE-SS-TTEEEEEGGG-----SPPP-EEEEEEETTEEEEEETTTS-S-----SSHHHHHHHHHHHHHHHHHHSPTTS----TT--TT----

Nearest PDB structures (foldseek):
  8fs4-assembly1_H  TM=3.778E-01  e=7.448E-01  Saccharomyces cerevisiae
  7bup-assembly1_C  TM=2.372E-01  e=1.149E+00  Candida albicans SC5314
  9f9p-assembly1_D  TM=4.103E-01  e=6.513E+00  Trypanosoma cruzi
  7bup-assembly1_B  TM=2.280E-01  e=1.567E+00  Candida albicans SC5314

Mean predicted aligned error: 8.11 Å

Sequence (178 aa):
RRLRRELALTAAAFAQPVTATTRFRRRRRLLVRSLRERAVWVDAERASLLAGAVSADVRPFGVLVERDVVGVLVSCGPDVPAPGEPWAVDEADPRLWWIGRGDLGAVEGTAPLLVAVGTDREAVVFLDLLTGPRVVAVSGERRGAGSTLQALAAQVDARLPVGAVTVADGVLPRFAGP

=== Feature glossary ===
Legend for the data blocks above and below:

— What the protein is —

The amino-acid sequence is the protein's primary structure: the linear order of residues from the N-terminus to the C-terminus, written in one-letter code. Everything else here — the 3D coordinates, the secondary structure, the domain annotations — is ultimately a consequence of this string.

Database cross-references. InterPro integrates a dozen domain/family signature databases into unified entries with residue-range hits. GO terms attach function/process/location labels with evidence codes. CATH codes position the fold in a four-level structural taxonomy. Organism is the NCBI-taxonomy species name.

— Where its atoms are —

The mmCIF block holds the 3D Cartesian coordinates of each backbone atom (N, Cα, C, O) in ångströms. mmCIF is the PDB's canonical archive format — a tagged-loop text representation of the atomic model.

The six renders are orthographic views along the three Cartesian axes in both directions. Representation (cartoon, sticks, or surface) and color scheme (sequence-rainbow or by-chain) vary across proteins so the training set covers all the common visualization conventions.

— Local backbone conformation —

Secondary structure is the local, repeating backbone conformation. DSSP classifies it into eight states by reading the hydrogen-bond network: three helix types (H, G, I), two β types (E, B), two non-regular types (T, S), and unstructured coil (-).

SS3 is a coarse helix/strand/coil call (letters a/b/c) made by the P-SEA algorithm from inter-Cα distances and dihedrals. It is less detailed than DSSP but needs only Cα positions.

Backbone dihedral angles. Every residue except chain termini has a φ (preceding-C → N → Cα → C) and a ψ (N → Cα → C → next-N). They are reported in degrees following the IUPAC sign convention. Secondary structure is essentially a statement about which (φ, ψ) basin each residue occupies.

— Global shape and packing —

The geometric summary reports three shape descriptors. Rg (radius of gyration) measures how spread out the Cα atoms are about their centre of mass; compact globular proteins have small Rg, elongated or unfolded ones large. Cα contacts (<8 Å, |i−j|>4) count long-range residue pairs in spatial proximity — high for tightly packed folds, near zero for rods or random coil. The bounding-box extents give the protein's footprint along x, y, z in Å.

Solvent accessibility: the surface area of each residue that a 1.4 Å water probe can touch, in Å². When only backbone atoms are present the absolute values are lower than full-atom SASA (side chains contribute most of the area) and are flagged as backbone-only.

Plot images: a contact map (which residues are close in 3D, as an N×N binary image), a Ramachandran scatter (backbone torsion angles, revealing secondary-structure composition at a glance), and — for AlphaFold structures — a PAE heatmap (pairwise prediction confidence).

— Structural neighborhood —

Foldseek's 3Di representation compresses backbone geometry into a per-residue letter drawn from a learned twenty-state alphabet. It captures the tertiary interaction pattern around each residue — which residues are packed against it in space, regardless of where they are in sequence.

Structural nearest neighbors (via Foldseek easy-search vs the PDB). Reported per hit: target PDB id, E-value, and alignment TM-score. A TM-score above ~0.5 is the conventional threshold for 'same fold'.

— Confidence and disorder —

pLDDT (predicted Local Distance Difference Test) is AlphaFold's per-residue confidence score, ranging from 0 to 100. Values above 90 indicate high confidence (typically well-packed cores); 70–90 is confident; 50–70 low confidence; below 50 usually means the region is disordered or the prediction is unreliable there. AlphaFold stores pLDDT in the mmCIF B-factor column.

For experimental (PDB) structures, the B-factor (temperature factor) quantifies the positional spread of each atom in the crystal — a combination of thermal vibration and static disorder — in units of Å². High B-factors mark flexible loops or poorly resolved regions; low B-factors mark the rigid, well-ordered core.

Predicted Aligned Error (PAE) is an AlphaFold confidence matrix: entry (i, j) is the expected error in the position of residue j, in ångströms, when the prediction is superimposed on the true structure at residue i. Low PAE within a block of residues means that block is internally rigid and well-predicted; high PAE between two blocks means their relative placement is uncertain even if each block individually is confident.